Protein AF-A0A367IND6-F1 (afdb_monomer_lite)

Structure (mmCIF, N/CA/C/O backbone):
data_AF-A0A367IND6-F1
#
_entry.id   AF-A0A367IND6-F1
#
loop_
_atom_site.group_PDB
_atom_site.id
_atom_site.type_symbol
_atom_site.label_atom_id
_atom_site.label_alt_id
_atom_site.label_comp_id
_atom_site.label_asym_id
_atom_site.label_entity_id
_atom_site.label_seq_id
_atom_site.pdbx_PDB_ins_code
_atom_site.Cartn_x
_atom_site.Cartn_y
_atom_site.Cartn_z
_atom_site.occupancy
_atom_site.B_iso_or_equiv
_atom_site.auth_seq_id
_atom_site.auth_comp_id
_atom_site.auth_asym_id
_atom_site.auth_atom_id
_atom_site.pdbx_PDB_model_num
ATOM 1 N N . CYS A 1 1 ? 11.972 52.640 -14.722 1.00 30.73 1 CYS A N 1
ATOM 2 C CA . CYS A 1 1 ? 12.465 53.781 -15.525 1.00 30.73 1 CYS A CA 1
ATOM 3 C C . CYS A 1 1 ? 12.046 53.625 -16.986 1.00 30.73 1 CYS A C 1
ATOM 5 O O . CYS A 1 1 ? 12.342 52.582 -17.545 1.00 30.73 1 CYS A O 1
ATOM 7 N N . LYS A 1 2 ? 11.412 54.676 -17.548 1.00 30.45 2 LYS A N 1
ATOM 8 C CA . LYS A 1 2 ? 10.923 54.890 -18.940 1.00 30.45 2 LYS A CA 1
ATOM 9 C C . LYS A 1 2 ? 9.820 53.920 -19.424 1.00 30.45 2 LYS A C 1
ATOM 11 O O . LYS A 1 2 ? 10.110 52.753 -19.606 1.00 30.45 2 LYS A O 1
ATOM 16 N N . ALA A 1 3 ? 8.525 54.246 -19.552 1.00 28.23 3 ALA A N 1
ATOM 17 C CA . ALA A 1 3 ? 7.728 55.413 -20.002 1.00 28.23 3 ALA A CA 1
ATOM 18 C C . ALA A 1 3 ? 7.236 55.313 -21.464 1.00 28.23 3 ALA A C 1
ATOM 20 O O . ALA A 1 3 ? 8.058 55.207 -22.372 1.00 28.23 3 ALA A O 1
ATOM 21 N N . ARG A 1 4 ? 5.899 55.441 -21.618 1.00 31.92 4 ARG A N 1
ATOM 22 C CA . ARG A 1 4 ? 5.028 55.847 -22.761 1.00 31.92 4 ARG A CA 1
ATOM 23 C C . ARG A 1 4 ? 3.816 54.895 -22.821 1.00 31.92 4 ARG A C 1
ATOM 25 O O . ARG A 1 4 ? 4.017 53.710 -23.018 1.00 31.92 4 ARG A O 1
ATOM 32 N N . GLY A 1 5 ? 2.553 55.272 -22.621 1.00 27.28 5 GLY A N 1
ATOM 33 C CA . GLY A 1 5 ? 1.883 56.572 -22.675 1.00 27.28 5 GLY A CA 1
ATOM 34 C C . GLY A 1 5 ? 0.978 56.635 -23.909 1.00 27.28 5 GLY A C 1
ATOM 35 O O . GLY A 1 5 ? 1.483 56.933 -24.986 1.00 27.28 5 GLY A O 1
ATOM 36 N N . ARG A 1 6 ? -0.327 56.366 -23.745 1.00 30.80 6 ARG A N 1
ATOM 37 C CA . ARG A 1 6 ? -1.427 56.949 -24.538 1.00 30.80 6 ARG A CA 1
ATOM 38 C C . ARG A 1 6 ? -2.675 57.076 -23.658 1.00 30.80 6 ARG A C 1
ATOM 40 O O . ARG A 1 6 ? -3.059 56.129 -22.981 1.00 30.80 6 ARG A O 1
ATOM 47 N N . THR A 1 7 ? -3.226 58.279 -23.678 1.00 27.31 7 THR A N 1
ATOM 48 C CA . THR A 1 7 ? -4.402 58.821 -22.986 1.00 27.31 7 THR A CA 1
ATOM 49 C C . THR A 1 7 ? -5.539 59.058 -23.985 1.00 27.31 7 THR A C 1
ATOM 51 O O . THR A 1 7 ? -5.246 59.243 -25.165 1.00 27.31 7 THR A O 1
ATOM 54 N N . CYS A 1 8 ? -6.785 59.063 -23.491 1.00 26.14 8 CYS A N 1
ATOM 55 C CA . CYS A 1 8 ? -7.909 59.999 -23.757 1.00 26.14 8 CYS A CA 1
ATOM 56 C C . CYS A 1 8 ? -9.201 59.349 -23.196 1.00 26.14 8 CYS A C 1
ATOM 58 O O . CYS A 1 8 ? -9.503 58.217 -23.560 1.00 26.14 8 CYS A O 1
ATOM 60 N N . GLU A 1 9 ? -9.762 59.848 -22.080 1.00 25.56 9 GLU A N 1
ATOM 61 C CA . GLU A 1 9 ? -10.826 60.893 -21.960 1.00 25.56 9 GLU A CA 1
ATOM 62 C C . GLU A 1 9 ? -12.223 60.333 -22.323 1.00 25.56 9 GLU A C 1
ATOM 64 O O . GLU A 1 9 ? -12.423 59.913 -23.453 1.00 25.56 9 GLU A O 1
ATOM 69 N N . SER A 1 10 ? -13.168 60.047 -21.409 1.00 26.47 10 SER A N 1
ATOM 70 C CA . SER A 1 10 ? -13.934 60.834 -20.406 1.00 26.47 10 SER A CA 1
ATOM 71 C C . SER A 1 10 ? -15.165 61.580 -20.954 1.00 26.47 10 SER A C 1
ATOM 73 O O . SER A 1 10 ? -15.019 62.540 -21.703 1.00 26.47 10 SER A O 1
ATOM 75 N N . SER A 1 11 ? -16.367 61.180 -20.511 1.00 26.31 11 SER A N 1
ATOM 76 C CA . SER A 1 11 ? -17.570 62.010 -20.224 1.00 26.31 11 SER A CA 1
ATOM 77 C C . SER A 1 11 ? -18.719 61.065 -19.806 1.00 26.31 11 SER A C 1
ATOM 79 O O . SER A 1 11 ? -19.063 60.155 -20.549 1.00 26.31 11 SER A O 1
ATOM 81 N N . ASN A 1 12 ? -19.086 61.002 -18.520 1.00 24.50 12 ASN A N 1
ATOM 82 C CA . ASN A 1 12 ? -20.097 61.806 -17.804 1.00 24.50 12 ASN A CA 1
ATOM 83 C C . ASN A 1 12 ? -21.521 61.692 -18.374 1.00 24.50 12 ASN A C 1
ATOM 85 O O . ASN A 1 12 ? -21.744 62.119 -19.499 1.00 24.50 12 ASN A O 1
ATOM 89 N N . ILE A 1 13 ? -22.465 61.209 -17.552 1.00 27.67 13 ILE A N 1
ATOM 90 C CA . ILE A 1 13 ? -23.690 61.917 -17.118 1.00 27.67 13 ILE A CA 1
ATOM 91 C C . ILE A 1 13 ? -24.301 61.158 -15.919 1.00 27.67 13 ILE A C 1
ATOM 93 O O . ILE A 1 13 ? -24.394 59.931 -15.916 1.00 27.67 13 ILE A O 1
ATOM 97 N N . GLU A 1 14 ? -24.640 61.932 -14.890 1.00 23.98 14 GLU A N 1
ATOM 98 C CA . GLU A 1 14 ? -25.260 61.576 -13.611 1.00 23.98 14 GLU A CA 1
ATOM 99 C C . GLU A 1 14 ? -26.799 61.506 -13.685 1.00 23.98 14 GLU A C 1
ATOM 101 O O . GLU A 1 14 ? -27.395 62.043 -14.617 1.00 23.98 14 GLU A O 1
ATOM 106 N N . ALA A 1 15 ? -27.385 60.989 -12.588 1.00 25.80 15 ALA A N 1
ATOM 107 C CA . ALA A 1 15 ? -28.711 61.311 -12.027 1.00 25.80 15 ALA A CA 1
ATOM 108 C C . ALA A 1 15 ? -29.950 60.713 -12.752 1.00 25.80 15 ALA A C 1
ATOM 110 O O . ALA A 1 15 ? -29.974 60.598 -13.966 1.00 25.80 15 ALA A O 1
ATOM 111 N N . GLN A 1 16 ? -31.045 60.303 -12.102 1.00 25.55 16 GLN A N 1
ATOM 112 C CA . GLN A 1 16 ? -31.519 60.508 -10.731 1.00 25.55 16 GLN A CA 1
ATOM 113 C C . GLN A 1 16 ? -32.674 59.533 -10.411 1.00 25.55 16 GLN A C 1
ATOM 115 O O . GLN A 1 16 ? -33.239 58.901 -11.301 1.00 25.55 16 GLN A O 1
ATOM 120 N N . GLU A 1 17 ? -32.979 59.454 -9.118 1.00 25.58 17 GLU A N 1
ATOM 121 C CA . GLU A 1 17 ? -34.030 58.711 -8.410 1.00 25.58 17 GLU A CA 1
ATOM 122 C C . GLU A 1 17 ? -35.459 58.854 -8.971 1.00 25.58 17 GLU A C 1
ATOM 124 O O . GLU A 1 17 ? -35.800 59.880 -9.555 1.00 25.58 17 GLU A O 1
ATOM 129 N N . ASN A 1 18 ? -36.320 57.863 -8.687 1.00 25.08 18 ASN A N 1
ATOM 130 C CA . ASN A 1 18 ? -37.590 58.095 -7.980 1.00 25.08 18 ASN A CA 1
ATOM 131 C C . ASN A 1 18 ? -38.253 56.780 -7.520 1.00 25.08 18 ASN A C 1
ATOM 133 O O . ASN A 1 18 ? -38.464 55.856 -8.305 1.00 25.08 18 ASN A O 1
ATOM 137 N N . ASN A 1 19 ? -38.583 56.751 -6.226 1.00 24.23 19 ASN A N 1
ATOM 138 C CA . ASN A 1 19 ? -39.524 55.845 -5.564 1.00 24.23 19 ASN A CA 1
ATOM 139 C C . ASN A 1 19 ? -40.970 56.191 -5.968 1.00 24.23 19 ASN A C 1
ATOM 141 O O . ASN A 1 19 ? -41.265 57.368 -6.150 1.00 24.23 19 ASN A O 1
ATOM 145 N N . GLU A 1 20 ? -41.870 55.203 -6.021 1.00 26.77 20 GLU A N 1
ATOM 146 C CA . GLU A 1 20 ? -43.003 55.067 -5.078 1.00 26.77 20 GLU A CA 1
ATOM 147 C C . GLU A 1 20 ? -43.935 53.886 -5.427 1.00 26.77 20 GLU A C 1
ATOM 149 O O . GLU A 1 20 ? -44.060 53.457 -6.574 1.00 26.77 20 GLU A O 1
ATOM 154 N N . ASP A 1 21 ? -44.539 53.355 -4.364 1.00 24.80 21 ASP A N 1
ATOM 155 C CA . ASP A 1 21 ? -45.334 52.134 -4.219 1.00 24.80 21 ASP A CA 1
ATOM 156 C C . ASP A 1 21 ? -46.758 52.182 -4.819 1.00 24.80 21 ASP A C 1
ATOM 158 O O . ASP A 1 21 ? -47.420 53.214 -4.778 1.00 24.80 21 ASP A O 1
ATOM 162 N N . HIS A 1 22 ? -47.287 51.024 -5.261 1.00 27.11 22 HIS A N 1
ATOM 163 C CA . HIS A 1 22 ? -48.389 50.300 -4.579 1.00 27.11 22 HIS A CA 1
ATOM 164 C C . HIS A 1 22 ? -48.968 49.092 -5.373 1.00 27.11 22 HIS A C 1
ATOM 166 O O . HIS A 1 22 ? -49.413 49.235 -6.505 1.00 27.11 22 HIS A O 1
ATOM 172 N N . LEU A 1 23 ? -49.016 47.930 -4.686 1.00 24.02 23 LEU A N 1
ATOM 173 C CA . LEU A 1 23 ? -50.053 46.860 -4.617 1.00 24.02 23 LEU A CA 1
ATOM 174 C C . LEU A 1 23 ? -50.732 46.370 -5.930 1.00 24.02 23 LEU A C 1
ATOM 176 O O . LEU A 1 23 ? -51.444 47.117 -6.588 1.00 24.02 23 LEU A O 1
ATOM 180 N N . SER A 1 24 ? -50.733 45.078 -6.310 1.00 22.91 24 SER A N 1
ATOM 181 C CA . SER A 1 24 ? -51.465 43.973 -5.643 1.00 22.91 24 SER A CA 1
ATOM 182 C C . SER A 1 24 ? -51.185 42.586 -6.286 1.00 22.91 24 SER A C 1
ATOM 184 O O . SER A 1 24 ? -51.212 42.463 -7.504 1.00 22.91 24 SER A O 1
ATOM 186 N N . THR A 1 25 ? -51.015 41.553 -5.441 1.00 22.56 25 THR A N 1
ATOM 187 C CA . THR A 1 25 ? -51.400 40.114 -5.577 1.00 22.56 25 THR A CA 1
ATOM 188 C C . THR A 1 25 ? -51.220 39.340 -6.895 1.00 22.56 25 THR A C 1
ATOM 190 O O . THR A 1 25 ? -52.015 39.512 -7.812 1.00 22.56 25 THR A O 1
ATOM 193 N N . THR A 1 26 ? -50.395 38.278 -6.882 1.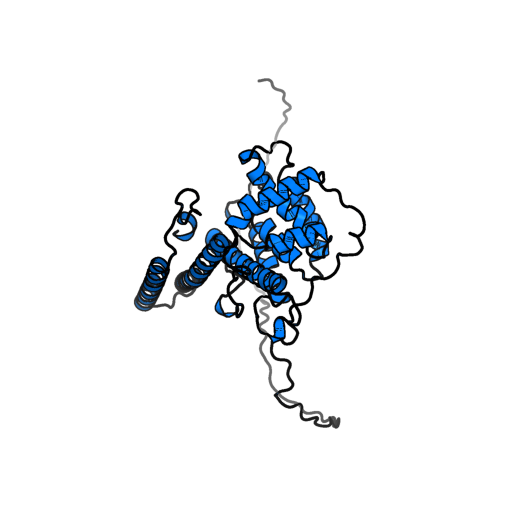00 25.53 26 THR A N 1
ATOM 194 C CA . THR A 1 26 ? -50.852 36.868 -7.036 1.00 25.53 26 THR A CA 1
ATOM 195 C C . THR A 1 26 ? -49.773 35.868 -6.579 1.00 25.53 26 THR A C 1
ATOM 197 O O . THR A 1 26 ? -48.581 36.103 -6.737 1.00 25.53 26 THR A O 1
ATOM 200 N N . THR A 1 27 ? -50.229 34.791 -5.942 1.00 24.27 27 THR A N 1
ATOM 201 C CA . THR A 1 27 ? -49.519 33.674 -5.290 1.00 24.27 27 THR A CA 1
ATOM 202 C C . THR A 1 27 ? -49.093 32.553 -6.255 1.00 24.27 27 THR A C 1
ATOM 204 O O . THR A 1 27 ? -49.498 32.583 -7.413 1.00 24.27 27 THR A O 1
ATOM 207 N N . VAL A 1 28 ? -48.417 31.528 -5.691 1.00 28.77 28 VAL A N 1
ATOM 208 C CA . VAL A 1 28 ? -48.110 30.153 -6.185 1.00 28.77 28 VAL A CA 1
ATOM 209 C C . VAL A 1 28 ? -46.641 30.001 -6.614 1.00 28.77 28 VAL A C 1
ATOM 211 O O . VAL A 1 28 ? -46.175 30.769 -7.443 1.00 28.77 28 VAL A O 1
ATOM 214 N N . GLU A 1 29 ? -45.829 29.035 -6.179 1.00 27.38 29 GLU A N 1
ATOM 215 C CA . GLU A 1 29 ? -45.739 28.092 -5.045 1.00 27.38 29 GLU A CA 1
ATOM 216 C C . GLU A 1 29 ? -44.385 27.374 -5.240 1.00 27.38 29 GLU A C 1
ATOM 218 O O . GLU A 1 29 ? -43.846 27.321 -6.345 1.00 27.38 29 GLU A O 1
ATOM 223 N N . SER A 1 30 ? -43.809 26.880 -4.150 1.00 28.62 30 SER A N 1
ATOM 224 C CA . SER A 1 30 ? -42.496 26.240 -4.058 1.00 28.62 30 SER A CA 1
ATOM 225 C C . SER A 1 30 ? -42.587 24.717 -4.212 1.00 28.62 30 SER A C 1
ATOM 227 O O . SER A 1 30 ? -43.262 24.083 -3.401 1.00 28.62 30 SER A O 1
ATOM 229 N N . ASP A 1 31 ? -41.844 24.127 -5.153 1.00 28.53 31 ASP A N 1
ATOM 230 C CA . ASP A 1 31 ? -41.715 22.669 -5.276 1.00 28.53 31 ASP A CA 1
ATOM 231 C C . ASP A 1 31 ? -40.763 22.100 -4.214 1.00 28.53 31 ASP A C 1
ATOM 233 O O . ASP A 1 31 ? -39.573 22.422 -4.158 1.00 28.53 31 ASP A O 1
ATOM 237 N N . ASN A 1 32 ? -41.325 21.239 -3.367 1.00 30.67 32 ASN A N 1
ATOM 238 C CA . ASN A 1 32 ? -40.666 20.491 -2.306 1.00 30.67 32 ASN A CA 1
ATOM 239 C C . ASN A 1 32 ? -41.018 19.007 -2.526 1.00 30.67 32 ASN A C 1
ATOM 241 O O . ASN A 1 32 ? -42.036 18.531 -2.025 1.00 30.67 32 ASN A O 1
ATOM 245 N N . ASP A 1 33 ? -40.207 18.274 -3.293 1.00 30.55 33 ASP A N 1
ATOM 246 C CA . ASP A 1 33 ? -40.432 16.843 -3.545 1.00 30.55 33 ASP A CA 1
ATOM 247 C C . ASP A 1 33 ? -39.909 15.993 -2.379 1.00 30.55 33 ASP A C 1
ATOM 249 O O . ASP A 1 33 ? -38.759 15.545 -2.332 1.00 30.55 33 ASP A O 1
ATOM 253 N N . SER A 1 34 ? -40.793 15.765 -1.410 1.00 32.09 34 SER A N 1
ATOM 254 C CA . SER A 1 34 ? -40.661 14.733 -0.391 1.00 32.09 34 SER A CA 1
ATOM 255 C C . SER A 1 34 ? -41.174 13.395 -0.935 1.00 32.09 34 SER A C 1
ATOM 257 O O . SER A 1 34 ? -42.363 13.184 -1.157 1.00 32.09 34 SER A O 1
ATOM 259 N N . ILE A 1 35 ? -40.252 12.450 -1.130 1.00 31.67 35 ILE A N 1
ATOM 260 C CA . ILE A 1 35 ? -40.576 11.044 -1.394 1.00 31.67 35 ILE A CA 1
ATOM 261 C C . ILE A 1 35 ? -41.195 10.464 -0.120 1.00 31.67 35 ILE A C 1
ATOM 263 O O . ILE A 1 35 ? -40.493 10.229 0.866 1.00 31.67 35 ILE A O 1
ATOM 267 N N . LEU A 1 36 ? -42.506 10.221 -0.143 1.00 29.69 36 LEU A N 1
ATOM 268 C CA . LEU A 1 36 ? -43.228 9.541 0.927 1.00 29.69 36 LEU A CA 1
ATOM 269 C C . LEU A 1 36 ? -43.983 8.337 0.357 1.00 29.69 36 LEU A C 1
ATOM 271 O O . LEU A 1 36 ? -44.752 8.442 -0.594 1.00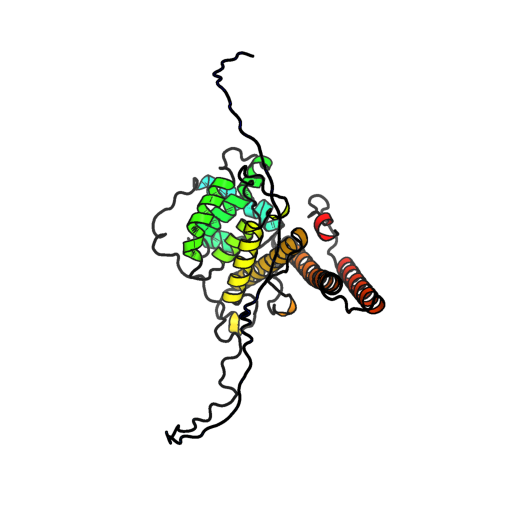 29.69 36 LEU A O 1
ATOM 275 N N . PHE A 1 37 ? -43.694 7.182 0.954 1.00 30.61 37 PHE A N 1
ATOM 276 C CA . PHE A 1 37 ? -44.334 5.891 0.732 1.00 30.61 37 PHE A CA 1
ATOM 277 C C . PHE A 1 37 ? -45.865 6.004 0.742 1.00 30.61 37 PHE A C 1
ATOM 279 O O . PHE A 1 37 ? -46.439 6.460 1.729 1.00 30.61 37 PHE A O 1
ATOM 286 N N . SER A 1 38 ? -46.525 5.485 -0.296 1.00 29.09 38 SER A N 1
ATOM 287 C CA . SER A 1 38 ? -47.951 5.161 -0.262 1.00 29.09 38 SER A CA 1
ATOM 288 C C . SER A 1 38 ? -48.154 3.647 -0.369 1.00 29.09 38 SER A C 1
ATOM 290 O O . SER A 1 38 ? -47.942 3.009 -1.396 1.00 29.09 38 SER A O 1
ATOM 292 N N . THR A 1 39 ? -48.564 3.059 0.749 1.00 30.14 39 THR A N 1
ATOM 293 C CA . THR A 1 39 ? -49.278 1.783 0.822 1.00 30.14 39 THR A CA 1
ATOM 294 C C . THR A 1 39 ? -50.758 2.027 0.541 1.00 30.14 39 THR A C 1
ATOM 296 O O . THR A 1 39 ? -51.373 2.798 1.277 1.00 30.14 39 THR A O 1
ATOM 299 N N . SER A 1 40 ? -51.336 1.374 -0.471 1.00 30.69 40 SER A N 1
ATOM 300 C CA . SER A 1 40 ? -52.626 0.650 -0.390 1.00 30.69 40 SER A CA 1
ATOM 301 C C . SER A 1 40 ? -53.077 0.128 -1.763 1.00 30.69 40 SER A C 1
ATOM 303 O O . SER A 1 40 ? -53.357 0.883 -2.687 1.00 30.69 40 SER A O 1
ATOM 305 N N . ASP A 1 41 ? -53.089 -1.201 -1.856 1.00 30.27 41 ASP A N 1
ATOM 306 C CA . ASP A 1 41 ? -54.129 -2.082 -2.394 1.00 30.27 41 ASP A CA 1
ATOM 307 C C . ASP A 1 41 ? -54.972 -1.640 -3.602 1.00 30.27 41 ASP A C 1
ATOM 309 O O . ASP A 1 41 ? -55.878 -0.818 -3.500 1.00 30.27 41 ASP A O 1
ATOM 313 N N . ASN A 1 42 ? -54.805 -2.375 -4.707 1.00 33.44 42 ASN A N 1
ATOM 314 C CA . ASN A 1 42 ? -55.943 -3.024 -5.361 1.00 33.44 42 ASN A CA 1
ATOM 315 C C . ASN A 1 42 ? -55.501 -4.268 -6.146 1.00 33.44 42 ASN A C 1
ATOM 317 O O . ASN A 1 42 ? -54.657 -4.212 -7.039 1.00 33.44 42 ASN A O 1
ATOM 321 N N . MET A 1 43 ? -56.100 -5.402 -5.774 1.00 32.09 43 MET A N 1
ATOM 322 C CA . MET A 1 43 ? -55.956 -6.716 -6.395 1.00 32.09 43 MET A CA 1
ATOM 323 C C . MET A 1 43 ? -56.439 -6.710 -7.850 1.00 32.09 43 MET A C 1
ATOM 325 O O . MET A 1 43 ? -57.592 -6.384 -8.124 1.00 32.09 43 MET A O 1
ATOM 329 N N . ALA A 1 44 ? -55.604 -7.217 -8.756 1.00 30.33 44 ALA A N 1
ATOM 330 C CA . ALA A 1 44 ? -56.055 -7.870 -9.978 1.00 30.33 44 ALA A CA 1
ATOM 331 C C . ALA A 1 44 ? -55.244 -9.158 -10.166 1.00 30.33 44 ALA A C 1
ATOM 333 O O . ALA A 1 44 ? -54.034 -9.159 -10.382 1.00 30.33 44 ALA A O 1
ATOM 334 N N . THR A 1 45 ? -55.949 -10.265 -9.979 1.00 33.06 45 THR A N 1
ATOM 335 C CA . THR A 1 45 ? -55.487 -11.646 -9.968 1.00 33.06 45 THR A CA 1
ATOM 336 C C . THR A 1 45 ? -54.955 -12.051 -11.342 1.00 33.06 45 THR A C 1
ATOM 338 O O . THR A 1 45 ? -55.724 -12.148 -12.294 1.00 33.06 45 THR A O 1
ATOM 341 N N . THR A 1 46 ? -53.665 -12.374 -11.431 1.00 31.20 46 THR A N 1
ATOM 342 C CA . THR A 1 46 ? -53.134 -13.194 -12.530 1.00 31.20 46 THR A CA 1
ATOM 343 C C . THR A 1 46 ? -52.362 -14.340 -11.891 1.00 31.20 46 THR A C 1
ATOM 345 O O . THR A 1 46 ? -51.296 -14.143 -11.314 1.00 31.20 46 THR A O 1
ATOM 348 N N . GLN A 1 47 ? -52.970 -15.527 -11.887 1.00 34.97 47 GLN A N 1
ATOM 349 C CA . GLN A 1 47 ? -52.335 -16.760 -11.435 1.00 34.97 47 GLN A CA 1
ATOM 350 C C . GLN A 1 47 ? -51.288 -17.175 -12.472 1.00 34.97 47 GLN A C 1
ATOM 352 O O . GLN A 1 47 ? -51.603 -17.873 -13.430 1.00 34.97 47 GLN A O 1
ATOM 357 N N . GLU A 1 48 ? -50.040 -16.764 -12.267 1.00 31.06 48 GLU A N 1
ATOM 358 C CA . GLU A 1 48 ? -48.893 -17.509 -12.778 1.00 31.06 48 GLU A CA 1
ATOM 359 C C . GLU A 1 48 ? -48.412 -18.437 -11.665 1.00 31.06 48 GLU A C 1
ATOM 361 O O . GLU A 1 48 ? -47.995 -18.012 -10.587 1.00 31.06 48 GLU A O 1
ATOM 366 N N . THR A 1 49 ? -48.530 -19.737 -11.911 1.00 30.55 49 THR A N 1
ATOM 367 C CA . THR A 1 49 ? -47.994 -20.793 -11.057 1.00 30.55 49 THR A CA 1
ATOM 368 C C . THR A 1 49 ? -46.468 -20.721 -11.060 1.00 30.55 49 THR A C 1
ATOM 370 O O . THR A 1 49 ? -45.809 -21.389 -11.855 1.00 30.55 49 THR A O 1
ATOM 373 N N . CYS A 1 50 ? -45.899 -19.910 -10.169 1.00 27.70 50 CYS A N 1
ATOM 374 C CA . CYS A 1 50 ? -44.501 -20.024 -9.783 1.00 27.70 50 CYS A CA 1
ATOM 375 C C . CYS A 1 50 ? -44.368 -21.274 -8.915 1.00 27.70 50 CYS A C 1
ATOM 377 O O . CYS A 1 50 ? -44.841 -21.316 -7.781 1.00 27.70 50 CYS A O 1
ATOM 379 N N . SER A 1 51 ? -43.751 -22.316 -9.465 1.00 34.72 51 SER A N 1
ATOM 380 C CA . SER A 1 51 ? -43.275 -23.449 -8.683 1.00 34.72 51 SER A CA 1
ATOM 381 C C . SER A 1 51 ? -42.377 -22.925 -7.563 1.00 34.72 51 SER A C 1
ATOM 383 O O . SER A 1 51 ? -41.305 -22.388 -7.843 1.00 34.72 51 SER A O 1
ATOM 385 N N . GLU A 1 52 ? -42.813 -23.074 -6.312 1.00 37.59 52 GLU A N 1
ATOM 386 C CA . GLU A 1 52 ? -42.004 -22.820 -5.122 1.00 37.59 52 GLU A CA 1
ATOM 387 C C . GLU A 1 52 ? -40.815 -23.790 -5.103 1.00 37.59 52 GLU A C 1
ATOM 389 O O . GLU A 1 52 ? -40.827 -24.844 -4.467 1.00 37.59 52 GLU A O 1
ATOM 394 N N . THR A 1 53 ? -39.739 -23.442 -5.803 1.00 43.69 53 THR A N 1
ATOM 395 C CA . THR A 1 53 ? -38.420 -23.904 -5.396 1.00 43.69 53 THR A CA 1
ATOM 396 C C . THR A 1 53 ? -38.129 -23.216 -4.074 1.00 43.69 53 THR A C 1
ATOM 398 O O . THR A 1 53 ? -37.777 -22.038 -4.056 1.00 43.69 53 THR A O 1
ATOM 401 N N . ASN A 1 54 ? -38.314 -23.951 -2.975 1.00 41.28 54 ASN A N 1
ATOM 402 C CA . ASN A 1 54 ? -37.757 -23.637 -1.663 1.00 41.28 54 ASN A CA 1
ATOM 403 C C . ASN A 1 54 ? -36.248 -23.398 -1.818 1.00 41.28 54 ASN A C 1
ATOM 405 O O . ASN A 1 54 ? -35.441 -24.317 -1.679 1.00 41.28 54 ASN A O 1
ATOM 409 N N . MET A 1 55 ? -35.854 -22.167 -2.140 1.00 39.38 55 MET A N 1
ATOM 410 C CA . MET A 1 55 ? -34.482 -21.731 -1.968 1.00 39.38 55 MET A CA 1
ATOM 411 C C . MET A 1 55 ? -34.246 -21.704 -0.468 1.00 39.38 55 MET A C 1
ATOM 413 O O . MET A 1 55 ? -34.841 -20.905 0.257 1.00 39.38 55 MET A O 1
ATOM 417 N N . SER A 1 56 ? -33.417 -22.630 0.008 1.00 50.59 56 SER A N 1
ATOM 418 C CA . SER A 1 56 ? -33.022 -22.641 1.404 1.00 50.59 56 SER A CA 1
ATOM 419 C C . SER A 1 56 ? -32.437 -21.265 1.742 1.00 50.59 56 SER A C 1
ATOM 421 O O . SER A 1 56 ? -31.643 -20.709 0.982 1.00 50.59 56 SER A O 1
ATOM 423 N N . PHE A 1 57 ? -32.802 -20.702 2.894 1.00 48.50 57 PHE A N 1
ATOM 424 C CA . PHE A 1 57 ? -32.237 -19.442 3.403 1.00 48.50 57 PHE A CA 1
ATOM 425 C C . PHE A 1 57 ? -30.686 -19.457 3.459 1.00 48.50 57 PHE A C 1
ATOM 427 O O . PHE A 1 57 ? -30.045 -18.416 3.585 1.00 48.50 57 PHE A O 1
ATOM 434 N N . PHE A 1 58 ? -30.070 -20.636 3.322 1.00 49.19 58 PHE A N 1
ATOM 435 C CA . PHE A 1 58 ? -28.631 -20.874 3.331 1.00 49.19 58 PHE A CA 1
ATOM 436 C C . PHE A 1 58 ? -27.925 -20.768 1.970 1.00 49.19 58 PHE A C 1
ATOM 438 O O . PHE A 1 58 ? -26.694 -20.766 1.959 1.00 49.19 58 PHE A O 1
ATOM 445 N N . ASP A 1 59 ? -28.647 -20.627 0.857 1.00 51.41 59 ASP A N 1
ATOM 446 C CA . ASP A 1 59 ? -28.039 -20.553 -0.482 1.00 51.41 59 ASP A CA 1
ATOM 447 C C . ASP A 1 59 ? -27.747 -19.120 -0.956 1.00 51.41 59 ASP A C 1
ATOM 449 O O . ASP A 1 59 ? -27.223 -18.912 -2.054 1.00 51.41 59 ASP A O 1
ATOM 453 N N . TYR A 1 60 ? -28.016 -18.107 -0.125 1.00 50.94 60 TYR A N 1
ATOM 454 C CA . TYR A 1 60 ? -27.547 -16.759 -0.424 1.00 50.94 60 TYR A CA 1
ATOM 455 C C . TYR A 1 60 ? -26.018 -16.706 -0.322 1.00 50.94 60 TYR A C 1
ATOM 457 O O . TYR A 1 60 ? -25.450 -17.051 0.724 1.00 50.94 60 TYR A O 1
ATOM 465 N N . PRO A 1 61 ? -25.318 -16.235 -1.372 1.00 58.28 61 PRO A N 1
ATOM 466 C CA . PRO A 1 61 ? -23.887 -16.028 -1.288 1.00 58.28 61 PRO A CA 1
ATOM 467 C C . PRO A 1 61 ? -23.620 -15.077 -0.120 1.00 58.28 61 PRO A C 1
ATOM 469 O O . PRO A 1 61 ? -24.072 -13.932 -0.140 1.00 58.28 61 PRO A O 1
ATOM 472 N N . ARG A 1 62 ? -22.893 -15.533 0.913 1.00 62.72 62 ARG A N 1
ATOM 473 C CA . ARG A 1 62 ? -22.489 -14.648 2.020 1.00 62.72 62 ARG A CA 1
ATOM 474 C C . ARG A 1 62 ? -21.851 -13.389 1.434 1.00 62.72 62 ARG A C 1
ATOM 476 O O . ARG A 1 62 ? -21.138 -13.485 0.432 1.00 62.72 62 ARG A O 1
ATOM 483 N N . PHE A 1 63 ? -22.081 -12.234 2.054 1.00 59.75 63 PHE A N 1
ATOM 484 C CA . PHE A 1 63 ? -21.398 -11.000 1.669 1.00 59.75 63 PHE A CA 1
ATOM 485 C C . PHE A 1 63 ? -19.886 -11.265 1.539 1.00 59.75 63 PHE A C 1
ATOM 487 O O . PHE A 1 63 ? -19.267 -11.802 2.459 1.00 59.75 63 PHE A O 1
ATOM 494 N N . GLY A 1 64 ? -19.316 -10.965 0.369 1.00 61.62 64 GLY A N 1
ATOM 495 C CA . GLY A 1 64 ? -17.919 -11.271 0.050 1.00 61.62 64 GLY A CA 1
ATOM 496 C C . GLY A 1 64 ? -17.638 -12.687 -0.477 1.00 61.62 64 GLY A C 1
ATOM 497 O O . GLY A 1 64 ? -16.486 -13.087 -0.577 1.00 61.62 64 GLY A O 1
ATOM 498 N N . SER A 1 65 ? -18.650 -13.470 -0.845 1.00 64.75 65 SER A N 1
ATOM 499 C CA . SER A 1 65 ? -18.485 -14.802 -1.459 1.00 64.75 65 SER A CA 1
ATOM 500 C C . SER A 1 65 ? -17.745 -14.784 -2.806 1.00 64.75 65 SER A C 1
ATOM 502 O O . SER A 1 65 ? -17.075 -15.759 -3.143 1.00 64.75 65 SER A O 1
ATOM 504 N N . SER A 1 66 ? -17.832 -13.675 -3.545 1.00 64.62 66 SER A N 1
ATOM 505 C CA . SER A 1 66 ? -17.099 -13.396 -4.788 1.00 64.62 66 SER A CA 1
ATOM 506 C C . SER A 1 66 ? -15.657 -12.927 -4.556 1.00 64.62 66 SER A C 1
ATOM 508 O O . SER A 1 66 ? -14.869 -12.842 -5.502 1.00 64.62 66 SER A O 1
ATOM 510 N N . ILE A 1 67 ? -15.303 -12.639 -3.302 1.00 69.19 67 ILE A N 1
ATOM 511 C CA . ILE A 1 67 ? -14.011 -12.100 -2.914 1.00 69.19 67 ILE A CA 1
ATOM 512 C C . ILE A 1 67 ? -13.038 -13.263 -2.693 1.00 69.19 67 ILE A C 1
ATOM 514 O O . ILE A 1 67 ? -13.053 -13.940 -1.666 1.00 69.19 67 ILE A O 1
ATOM 518 N N . GLN A 1 68 ? -12.177 -13.497 -3.678 1.00 79.31 68 GLN A N 1
ATOM 519 C CA . GLN A 1 68 ? -11.065 -14.443 -3.601 1.00 79.31 68 GLN A CA 1
ATOM 520 C C . GLN A 1 68 ? -9.785 -13.731 -4.014 1.00 79.31 68 GLN A C 1
ATOM 522 O O . GLN A 1 68 ? -9.800 -12.941 -4.962 1.00 79.31 68 GLN A O 1
ATOM 527 N N . TRP A 1 69 ? -8.672 -14.026 -3.340 1.00 89.12 69 TRP A N 1
ATOM 528 C CA . TRP A 1 69 ? -7.387 -13.495 -3.765 1.00 89.12 69 TRP A CA 1
ATOM 529 C C . TRP A 1 69 ? -6.962 -14.201 -5.048 1.00 89.12 69 TRP A C 1
ATOM 531 O O . TRP A 1 69 ? -6.642 -15.386 -5.066 1.00 89.12 69 TRP A O 1
ATOM 541 N N . LYS A 1 70 ? -6.992 -13.453 -6.147 1.00 86.56 70 LYS A N 1
ATOM 542 C CA . LYS A 1 70 ? -6.602 -13.934 -7.473 1.00 86.56 70 LYS A CA 1
ATOM 543 C C . LYS A 1 70 ? -5.159 -13.549 -7.763 1.00 86.56 70 LYS A C 1
ATOM 545 O O . LYS A 1 70 ? -4.664 -12.557 -7.222 1.00 86.56 70 LYS A O 1
ATOM 550 N N . GLN A 1 71 ? -4.502 -14.316 -8.631 1.00 87.94 71 GLN A N 1
ATOM 551 C CA . GLN A 1 71 ? -3.215 -13.922 -9.202 1.00 87.94 71 GLN A CA 1
ATOM 552 C C . GLN A 1 71 ? -3.334 -12.588 -9.942 1.00 87.94 71 GLN A C 1
ATOM 554 O O . GLN A 1 71 ? -4.409 -12.210 -10.423 1.00 87.94 71 GLN A O 1
ATOM 559 N N . GLU A 1 72 ? -2.219 -11.867 -10.013 1.00 88.62 72 GLU A N 1
ATOM 560 C CA . GLU A 1 72 ? -2.186 -10.574 -10.679 1.00 88.62 72 GLU A CA 1
ATOM 561 C C . GLU A 1 72 ? -2.461 -10.745 -12.182 1.00 88.62 72 GLU A C 1
ATOM 563 O O . GLU A 1 72 ? -1.810 -11.554 -12.847 1.00 88.62 72 GLU A O 1
ATOM 568 N N . PRO A 1 73 ? -3.455 -10.035 -12.740 1.00 90.69 73 PRO A N 1
ATOM 569 C CA . PRO A 1 73 ? -3.812 -10.204 -14.136 1.00 90.69 73 PRO A CA 1
ATOM 570 C C . PRO A 1 73 ? -2.750 -9.653 -15.090 1.00 90.69 73 PRO A C 1
ATOM 572 O O . PRO A 1 73 ? -2.024 -8.724 -14.727 1.00 90.69 73 PRO A O 1
ATOM 575 N N . PRO A 1 74 ? -2.727 -10.133 -16.348 1.00 87.88 74 PRO A N 1
ATOM 576 C CA . PRO A 1 74 ? -1.796 -9.629 -17.344 1.00 87.88 74 PRO A CA 1
ATOM 577 C C . PRO A 1 74 ? -1.987 -8.126 -17.603 1.00 87.88 74 PRO A C 1
ATOM 579 O O . PRO A 1 74 ? -3.044 -7.526 -17.340 1.00 87.88 74 PRO A O 1
ATOM 582 N N . LEU A 1 75 ? -0.929 -7.515 -18.135 1.00 88.50 75 LEU A N 1
ATOM 583 C CA . LEU A 1 75 ? -0.947 -6.123 -18.565 1.00 88.50 75 LEU A CA 1
ATOM 584 C C . LEU A 1 75 ? -1.966 -5.910 -19.699 1.00 88.50 75 LEU A C 1
ATOM 586 O O . LEU A 1 75 ? -2.173 -6.811 -20.515 1.00 88.50 75 LEU A O 1
ATOM 590 N N . PRO A 1 76 ? -2.586 -4.718 -19.786 1.00 85.44 76 PRO A N 1
ATOM 591 C CA . PRO A 1 76 ? -3.350 -4.329 -20.968 1.00 85.44 76 PRO A CA 1
ATOM 592 C C . PRO A 1 76 ? -2.513 -4.484 -22.248 1.00 85.44 76 PRO A C 1
ATOM 594 O O . PRO A 1 76 ? -1.342 -4.106 -22.268 1.00 85.44 76 PRO A O 1
ATOM 597 N N . SER A 1 77 ? -3.115 -4.991 -23.327 1.00 82.62 77 SER A N 1
ATOM 598 C CA . SER A 1 77 ? -2.425 -5.321 -24.590 1.00 82.62 77 SER A CA 1
ATOM 599 C C . SER A 1 77 ? -1.658 -4.148 -25.212 1.00 82.62 77 SER A C 1
ATOM 601 O O . SER A 1 77 ? -0.611 -4.337 -25.822 1.00 82.62 77 SER A O 1
ATOM 603 N N . LYS A 1 78 ? -2.116 -2.910 -25.004 1.00 82.94 78 LYS A N 1
ATOM 604 C CA . LYS A 1 78 ? -1.408 -1.696 -25.449 1.00 82.94 78 LYS A CA 1
ATOM 605 C C . LYS A 1 78 ? -0.016 -1.504 -24.838 1.00 82.94 78 LYS A C 1
ATOM 607 O O . LYS A 1 78 ? 0.775 -0.731 -25.367 1.00 82.94 78 LYS A O 1
ATOM 612 N N . TYR A 1 79 ? 0.290 -2.205 -23.750 1.00 83.56 79 TYR A N 1
ATOM 613 C CA . TYR A 1 79 ? 1.587 -2.167 -23.077 1.00 83.56 79 TYR A CA 1
ATOM 614 C C . TYR A 1 79 ? 2.488 -3.351 -23.434 1.00 83.56 79 TYR A C 1
ATOM 616 O O . TYR A 1 79 ? 3.509 -3.568 -22.786 1.00 83.56 79 TYR A O 1
ATOM 624 N N . SER A 1 80 ? 2.144 -4.103 -24.483 1.00 74.81 80 SER A N 1
ATOM 625 C CA . SER A 1 80 ? 3.052 -5.082 -25.088 1.00 74.81 80 SER A CA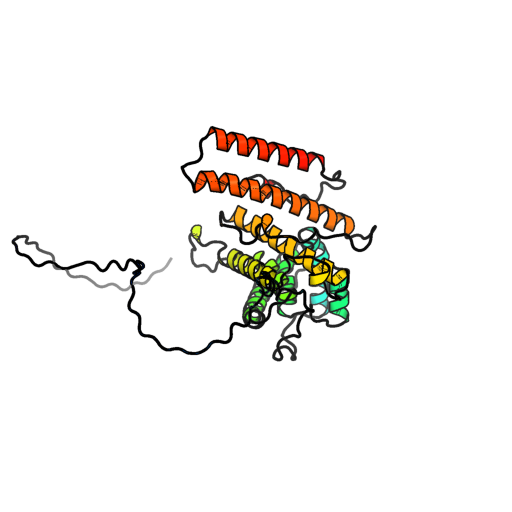 1
ATOM 626 C C . SER A 1 80 ? 4.238 -4.419 -25.807 1.00 74.81 80 SER A C 1
ATOM 628 O O . SER A 1 80 ? 5.257 -5.071 -26.021 1.00 74.81 80 SER A O 1
ATOM 630 N N . CYS A 1 81 ? 4.134 -3.129 -26.149 1.00 73.62 81 CYS A N 1
ATOM 631 C CA . CYS A 1 81 ? 5.217 -2.341 -26.737 1.00 73.62 81 CYS A CA 1
ATOM 632 C C . CYS A 1 81 ? 6.034 -1.600 -25.659 1.00 73.62 81 CYS A C 1
ATOM 634 O O . CYS A 1 81 ? 5.465 -1.179 -24.647 1.00 73.62 81 CYS A O 1
ATOM 636 N N . PRO A 1 82 ? 7.346 -1.373 -25.876 1.00 75.25 82 PRO A N 1
ATOM 637 C CA . PRO A 1 82 ? 8.168 -0.593 -24.956 1.00 75.25 82 PRO A CA 1
ATOM 638 C C . PRO A 1 82 ? 7.628 0.831 -24.778 1.00 75.25 82 PRO A C 1
ATOM 640 O O . PRO A 1 82 ? 7.412 1.555 -25.748 1.00 75.25 82 PRO A O 1
ATOM 643 N N . ILE A 1 83 ? 7.442 1.235 -23.524 1.00 84.56 83 ILE A N 1
ATOM 644 C CA . ILE A 1 83 ? 7.138 2.618 -23.146 1.00 84.56 83 ILE A CA 1
ATOM 645 C C . ILE A 1 83 ? 8.460 3.332 -22.864 1.00 84.56 83 ILE A C 1
ATOM 647 O O . ILE A 1 83 ? 9.435 2.705 -22.448 1.00 84.56 83 ILE A O 1
ATOM 651 N N . GLU A 1 84 ? 8.495 4.648 -23.059 1.00 85.56 84 GLU A N 1
ATOM 652 C CA . GLU A 1 84 ? 9.639 5.470 -22.675 1.00 85.56 84 GLU A CA 1
ATOM 653 C C . GLU A 1 84 ? 9.940 5.330 -21.169 1.00 85.56 84 GLU A C 1
ATOM 655 O O . GLU A 1 84 ? 9.164 5.760 -20.309 1.00 85.56 84 GLU A O 1
ATOM 660 N N . MET A 1 85 ? 11.095 4.746 -20.856 1.00 89.06 85 MET A N 1
ATOM 661 C CA . MET A 1 85 ? 11.597 4.520 -19.502 1.00 89.06 85 MET A CA 1
ATOM 662 C C . MET A 1 85 ? 13.053 5.001 -19.408 1.00 89.06 85 MET A C 1
ATOM 664 O O . MET A 1 85 ? 13.726 5.092 -20.437 1.00 89.06 85 MET A O 1
ATOM 668 N N . PRO A 1 86 ? 13.560 5.326 -18.204 1.00 90.69 86 PRO A N 1
ATOM 669 C CA . PRO A 1 86 ? 14.977 5.637 -18.011 1.00 90.69 86 PRO A CA 1
ATOM 670 C C . PRO A 1 86 ? 15.899 4.492 -18.459 1.00 90.69 86 PRO A C 1
ATOM 672 O O . PRO A 1 86 ? 15.442 3.366 -18.667 1.00 90.69 86 PRO A O 1
ATOM 675 N N . SER A 1 87 ? 17.208 4.748 -18.557 1.00 92.81 87 SER A N 1
ATOM 676 C CA . SER A 1 87 ? 18.188 3.684 -18.822 1.00 92.81 87 SER A CA 1
ATOM 677 C C . SER A 1 87 ? 18.069 2.557 -17.788 1.00 92.81 87 SER A C 1
ATOM 679 O O . SER A 1 87 ? 17.700 2.800 -16.639 1.00 92.81 87 SER A O 1
ATOM 681 N N . GLY A 1 88 ? 18.375 1.316 -18.179 1.00 92.38 88 GLY A N 1
ATOM 682 C CA . GLY A 1 88 ? 18.275 0.165 -17.271 1.00 92.38 88 GLY A CA 1
ATOM 683 C C . GLY A 1 88 ? 19.105 0.338 -15.993 1.00 92.38 88 GLY A C 1
ATOM 684 O O . GLY A 1 88 ? 18.651 -0.018 -14.911 1.00 92.38 88 GLY A O 1
ATOM 685 N N . GLU A 1 89 ? 20.275 0.972 -16.102 1.00 92.81 89 GLU A N 1
ATOM 686 C CA . GLU A 1 89 ? 21.109 1.328 -14.953 1.00 92.81 89 GLU A CA 1
ATOM 687 C C . GLU A 1 89 ? 20.395 2.298 -14.003 1.00 92.81 89 GLU A C 1
ATOM 689 O O . GLU A 1 89 ? 20.299 2.030 -12.805 1.00 92.81 89 GLU A O 1
ATOM 694 N N . LEU A 1 90 ? 19.818 3.382 -14.532 1.00 93.25 90 LEU A N 1
ATOM 695 C CA . LEU A 1 90 ? 19.086 4.352 -13.721 1.00 93.25 90 LEU A CA 1
ATOM 696 C C . LEU A 1 90 ? 17.834 3.724 -13.089 1.00 93.25 90 LEU A C 1
ATOM 698 O O . LEU A 1 90 ? 17.543 3.977 -11.922 1.00 93.25 90 LEU A O 1
ATOM 702 N N . GLN A 1 91 ? 17.123 2.853 -13.812 1.00 94.81 91 GLN A N 1
ATOM 703 C CA . GLN A 1 91 ? 15.995 2.101 -13.252 1.00 94.81 91 GLN A CA 1
ATOM 704 C C . GLN A 1 91 ? 16.423 1.280 -12.027 1.00 94.81 91 GLN A C 1
ATOM 706 O O . GLN A 1 91 ? 15.766 1.359 -10.988 1.00 94.81 91 GLN A O 1
ATOM 711 N N . MET A 1 92 ? 17.536 0.544 -12.121 1.00 95.56 92 MET A N 1
ATOM 712 C CA . MET A 1 92 ? 18.064 -0.248 -11.005 1.00 95.56 92 MET A CA 1
ATOM 713 C C . MET A 1 92 ? 18.502 0.629 -9.830 1.00 95.56 92 MET A C 1
ATOM 715 O O . MET A 1 92 ? 18.108 0.358 -8.698 1.00 95.56 92 MET A O 1
ATOM 719 N N . GLN A 1 93 ? 19.219 1.730 -10.082 1.00 93.69 93 GLN A N 1
ATOM 720 C CA . GLN A 1 93 ? 19.621 2.674 -9.030 1.00 93.69 93 GLN A CA 1
ATOM 721 C C . GLN A 1 93 ? 18.411 3.241 -8.265 1.00 93.69 93 GLN A C 1
ATOM 723 O O . GLN A 1 93 ? 18.435 3.345 -7.035 1.00 93.69 93 GLN A O 1
ATOM 728 N N . MET A 1 94 ? 17.333 3.585 -8.978 1.00 95.31 94 MET A N 1
ATOM 729 C CA . MET A 1 94 ? 16.098 4.100 -8.379 1.00 95.31 94 MET A CA 1
ATOM 730 C C . MET A 1 94 ? 15.343 3.024 -7.583 1.00 95.31 94 MET A C 1
ATOM 732 O O . MET A 1 94 ? 14.848 3.309 -6.491 1.00 95.31 94 MET A O 1
ATOM 736 N N . ILE A 1 95 ? 15.288 1.784 -8.081 1.00 96.75 95 ILE A N 1
ATOM 737 C CA . ILE A 1 95 ? 14.693 0.641 -7.366 1.00 96.75 95 ILE A CA 1
ATOM 738 C C . ILE A 1 95 ? 15.476 0.339 -6.081 1.00 96.75 95 ILE A C 1
ATOM 740 O O . ILE A 1 95 ? 14.889 0.196 -5.007 1.00 96.75 95 ILE A O 1
ATOM 744 N N . ASP A 1 96 ? 16.805 0.321 -6.146 1.00 95.00 96 ASP A N 1
ATOM 745 C CA . ASP A 1 96 ? 17.649 0.113 -4.969 1.00 95.00 96 ASP A CA 1
ATOM 746 C C . ASP A 1 96 ? 17.451 1.232 -3.938 1.00 95.00 96 ASP A C 1
ATOM 748 O O . ASP A 1 96 ? 17.391 0.985 -2.729 1.00 95.00 96 ASP A O 1
ATOM 752 N N . LEU A 1 97 ? 17.305 2.479 -4.402 1.00 94.50 97 LEU A N 1
ATOM 753 C CA . LEU A 1 97 ? 17.011 3.621 -3.540 1.00 94.50 97 LEU A CA 1
ATOM 754 C C . LEU A 1 97 ? 15.636 3.492 -2.863 1.00 94.50 97 LEU A C 1
ATOM 756 O O . LEU A 1 97 ? 15.517 3.824 -1.679 1.00 94.50 97 LEU A O 1
ATOM 760 N N . PHE A 1 98 ? 14.630 2.958 -3.562 1.00 96.00 98 PHE A N 1
ATOM 761 C CA . PHE A 1 98 ? 13.304 2.679 -3.002 1.00 96.00 98 PHE A CA 1
ATOM 762 C C . PHE A 1 98 ? 13.393 1.710 -1.822 1.00 96.00 98 PHE A C 1
ATOM 764 O O . PHE A 1 98 ? 12.929 2.029 -0.722 1.00 96.00 98 PHE A O 1
ATOM 771 N N . PHE A 1 99 ? 14.069 0.573 -2.001 1.00 95.00 99 PHE A N 1
ATOM 772 C CA . PHE A 1 99 ? 14.244 -0.404 -0.923 1.00 95.00 99 PHE A CA 1
ATOM 773 C C . PHE A 1 99 ? 15.155 0.095 0.205 1.00 95.00 99 PHE A C 1
ATOM 775 O O . PHE A 1 99 ? 15.007 -0.315 1.355 1.00 95.00 99 PHE A O 1
ATOM 782 N N . ARG A 1 100 ? 16.072 1.024 -0.081 1.00 91.44 100 ARG A N 1
ATOM 783 C CA . ARG A 1 100 ? 16.942 1.627 0.939 1.00 91.44 100 ARG A CA 1
ATOM 784 C C . ARG A 1 100 ? 16.226 2.668 1.802 1.00 91.44 100 ARG A C 1
ATOM 786 O O . ARG A 1 100 ? 16.531 2.773 2.989 1.00 91.44 100 ARG A O 1
ATOM 793 N N . LYS A 1 101 ? 15.334 3.474 1.216 1.00 89.62 101 LYS A N 1
ATOM 794 C CA . LYS A 1 101 ? 14.708 4.632 1.882 1.00 89.62 101 LYS A CA 1
ATOM 795 C C . LYS A 1 101 ? 13.232 4.407 2.191 1.00 89.62 101 LYS A C 1
ATOM 797 O O . LYS A 1 101 ? 12.854 4.428 3.359 1.00 89.62 101 LYS A O 1
ATOM 802 N N . ARG A 1 102 ? 12.406 4.164 1.169 1.00 90.38 102 ARG A N 1
ATOM 803 C CA . ARG A 1 102 ? 10.948 4.063 1.319 1.00 90.38 102 ARG A CA 1
ATOM 804 C C . ARG A 1 102 ? 10.529 2.789 2.037 1.00 90.38 102 ARG A C 1
ATOM 806 O O . ARG A 1 102 ? 9.715 2.862 2.950 1.00 90.38 102 ARG A O 1
ATOM 813 N N . HIS A 1 103 ? 11.118 1.651 1.680 1.00 90.75 103 HIS A N 1
ATOM 814 C CA . HIS A 1 103 ? 10.750 0.357 2.262 1.00 90.75 103 HIS A CA 1
ATOM 815 C C . HIS A 1 103 ? 10.972 0.298 3.785 1.00 90.75 103 HIS A C 1
ATOM 817 O O . HIS A 1 103 ? 10.175 -0.303 4.492 1.00 90.75 103 HIS A O 1
ATOM 823 N N . ARG A 1 104 ? 11.983 1.000 4.322 1.00 87.81 104 ARG A N 1
ATOM 824 C CA . ARG A 1 104 ? 12.186 1.127 5.780 1.00 87.81 104 ARG A CA 1
ATOM 825 C C . ARG A 1 104 ? 11.035 1.844 6.495 1.00 87.81 104 ARG A C 1
ATOM 827 O O . ARG A 1 104 ? 10.772 1.569 7.657 1.00 87.81 104 ARG A O 1
ATOM 834 N N . MET A 1 105 ? 10.389 2.790 5.814 1.00 84.38 105 MET A N 1
ATOM 835 C CA . MET A 1 105 ? 9.281 3.588 6.347 1.00 84.38 105 MET A CA 1
ATOM 836 C C . MET A 1 105 ? 7.924 2.917 6.123 1.00 84.38 105 MET A C 1
ATOM 838 O O . MET A 1 105 ? 7.056 2.964 6.990 1.00 84.38 105 MET A O 1
ATOM 842 N N . LEU A 1 106 ? 7.745 2.323 4.945 1.00 91.81 106 LEU A N 1
ATOM 843 C CA . LEU A 1 106 ? 6.515 1.696 4.488 1.00 91.81 106 LEU A CA 1
ATOM 844 C C . LEU A 1 106 ? 6.893 0.443 3.678 1.00 91.81 106 LEU A C 1
ATOM 846 O O . LEU A 1 106 ? 7.095 0.548 2.462 1.00 91.81 106 LEU A O 1
ATOM 850 N N . PRO A 1 107 ? 7.021 -0.735 4.316 1.00 94.75 107 PRO A N 1
ATOM 851 C CA . PRO A 1 107 ? 7.412 -1.979 3.653 1.00 94.75 107 PRO A CA 1
ATOM 852 C C . PRO A 1 107 ? 6.235 -2.576 2.868 1.00 94.75 107 PRO A C 1
ATOM 854 O O . PRO A 1 107 ? 5.811 -3.700 3.103 1.00 94.75 107 PRO A O 1
ATOM 857 N N . ILE A 1 108 ? 5.678 -1.806 1.931 1.00 97.12 108 ILE A N 1
ATOM 858 C CA . ILE A 1 108 ? 4.484 -2.167 1.156 1.00 97.12 108 ILE A CA 1
ATOM 859 C C . ILE A 1 108 ? 4.732 -3.327 0.177 1.00 97.12 108 ILE A C 1
ATOM 861 O O . ILE A 1 108 ? 3.814 -4.080 -0.131 1.00 97.12 108 ILE A O 1
ATOM 865 N N . LEU A 1 109 ? 5.975 -3.491 -0.282 1.00 96.25 109 LEU A N 1
ATOM 866 C CA . LEU A 1 109 ? 6.417 -4.557 -1.185 1.00 96.25 109 LEU A CA 1
ATOM 867 C C . LEU A 1 109 ? 7.477 -5.423 -0.485 1.00 96.25 109 LEU A C 1
ATOM 869 O O . LEU A 1 109 ? 8.457 -4.846 -0.002 1.00 96.25 109 LEU A O 1
ATOM 873 N N . PRO A 1 110 ? 7.353 -6.765 -0.460 1.00 94.19 110 PRO A N 1
ATOM 874 C CA . PRO A 1 110 ? 8.456 -7.647 -0.083 1.00 94.19 110 PRO A CA 1
A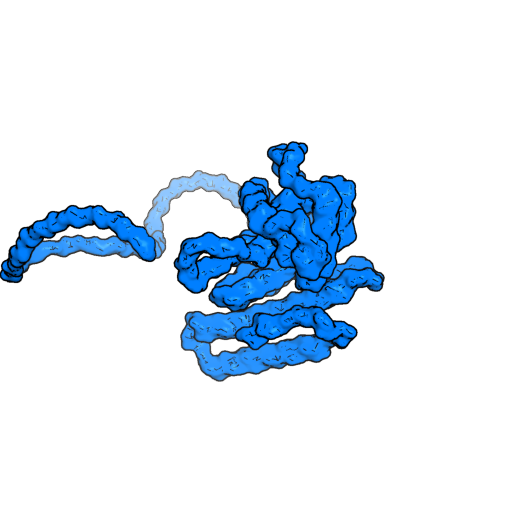TOM 875 C C . PRO A 1 110 ? 9.613 -7.514 -1.075 1.00 94.19 110 PRO A C 1
ATOM 877 O O . PRO A 1 110 ? 9.405 -7.623 -2.288 1.00 94.19 110 PRO A O 1
ATOM 880 N N . LYS A 1 111 ? 10.830 -7.263 -0.576 1.00 93.12 111 LYS A N 1
ATOM 881 C CA . LYS A 1 111 ? 11.985 -6.991 -1.439 1.00 93.12 111 LYS A CA 1
ATOM 882 C C . LYS A 1 111 ? 12.348 -8.191 -2.307 1.00 93.12 111 LYS A C 1
ATOM 884 O O . LYS A 1 111 ? 12.484 -8.035 -3.517 1.00 93.12 111 LYS A O 1
ATOM 889 N N . SER A 1 112 ? 12.473 -9.374 -1.708 1.00 92.06 112 SER A N 1
ATOM 890 C CA . SER A 1 112 ? 12.814 -10.620 -2.411 1.00 92.06 112 SER A CA 1
ATOM 891 C C . SER A 1 112 ? 11.852 -10.899 -3.568 1.00 92.06 112 SER A C 1
ATOM 893 O O . SER A 1 112 ? 12.292 -11.031 -4.711 1.00 92.06 112 SER A O 1
ATOM 895 N N . LEU A 1 113 ? 10.546 -10.862 -3.289 1.00 92.94 113 LEU A N 1
ATOM 896 C CA . LEU A 1 113 ? 9.494 -11.054 -4.285 1.00 92.94 113 LEU A CA 1
ATOM 897 C C . LEU A 1 113 ? 9.579 -10.018 -5.413 1.00 92.94 113 LEU A C 1
ATOM 899 O O . LEU A 1 113 ? 9.454 -10.366 -6.583 1.00 92.94 113 LEU A O 1
ATOM 903 N N . PHE A 1 114 ? 9.818 -8.743 -5.094 1.00 95.81 114 PHE A N 1
ATOM 904 C CA . PHE A 1 114 ? 9.910 -7.706 -6.121 1.00 95.81 114 PHE A CA 1
ATOM 905 C C . PHE A 1 114 ? 11.089 -7.931 -7.079 1.00 95.81 114 PHE A C 1
ATOM 907 O O . PHE A 1 114 ? 10.902 -7.848 -8.292 1.00 95.81 114 PHE A O 1
ATOM 914 N N . TYR A 1 115 ? 12.290 -8.240 -6.572 1.00 95.50 115 TYR A N 1
ATOM 915 C CA . TYR A 1 115 ? 13.447 -8.519 -7.437 1.00 95.50 115 TYR A CA 1
ATOM 916 C C . TYR A 1 115 ? 13.279 -9.817 -8.232 1.00 95.50 115 TYR A C 1
ATOM 918 O O . TYR A 1 115 ? 13.723 -9.894 -9.379 1.00 95.50 115 TYR A O 1
ATOM 926 N N . GLU A 1 116 ? 12.611 -10.823 -7.667 1.00 94.69 116 GLU A N 1
ATOM 927 C CA . GLU A 1 116 ? 12.255 -12.031 -8.407 1.00 94.69 116 GLU A CA 1
ATOM 928 C C . GLU A 1 116 ? 11.316 -11.709 -9.577 1.00 94.69 116 GLU A C 1
ATOM 930 O O . GLU A 1 116 ? 11.609 -12.068 -10.719 1.00 94.69 116 GLU A O 1
ATOM 935 N N . GLN A 1 117 ? 10.235 -10.968 -9.319 1.00 94.81 117 GLN A N 1
ATOM 936 C CA . GLN A 1 117 ? 9.297 -10.522 -10.350 1.00 94.81 117 GLN A CA 1
ATOM 937 C C . GLN A 1 117 ? 9.990 -9.639 -11.397 1.00 94.81 117 GLN A C 1
ATOM 939 O O . GLN A 1 117 ? 9.706 -9.768 -12.585 1.00 94.81 117 GLN A O 1
ATOM 944 N N . LEU A 1 118 ? 10.947 -8.797 -10.997 1.00 95.19 118 LEU A N 1
ATOM 945 C CA . LEU A 1 118 ? 11.758 -7.995 -11.916 1.00 95.19 118 LEU A CA 1
ATOM 946 C C . LEU A 1 118 ? 12.598 -8.870 -12.856 1.00 95.19 118 LEU A C 1
ATOM 948 O O . LEU A 1 118 ? 12.592 -8.649 -14.067 1.00 95.19 118 LEU A O 1
ATOM 952 N N . ARG A 1 119 ? 13.263 -9.902 -12.321 1.00 95.75 119 ARG A N 1
ATOM 953 C CA . ARG A 1 119 ? 14.058 -10.865 -13.103 1.00 95.75 119 ARG A CA 1
ATOM 954 C C . ARG A 1 119 ? 13.191 -11.676 -14.067 1.00 95.75 119 ARG A C 1
ATOM 956 O O . ARG A 1 119 ? 13.593 -11.907 -15.205 1.00 95.75 119 ARG A O 1
ATOM 963 N N . LEU A 1 120 ? 12.016 -12.107 -13.609 1.00 94.38 120 LEU A N 1
ATOM 964 C CA . LEU A 1 120 ? 11.080 -12.927 -14.382 1.00 94.38 120 LEU A CA 1
ATOM 965 C C . LEU A 1 120 ? 10.188 -12.114 -15.329 1.00 94.38 120 LEU A C 1
ATOM 967 O O . LEU A 1 120 ? 9.448 -12.709 -16.107 1.00 94.38 120 LEU A O 1
ATOM 971 N N . LYS A 1 121 ? 10.243 -10.775 -15.275 1.00 90.88 121 LYS A N 1
ATOM 972 C CA . LYS A 1 121 ? 9.280 -9.879 -15.943 1.00 90.88 121 LYS A CA 1
ATOM 973 C C . LYS A 1 121 ? 7.830 -10.240 -15.585 1.00 90.88 121 LYS A C 1
ATOM 975 O O . LYS A 1 121 ? 6.956 -10.310 -16.446 1.00 90.88 121 LYS A O 1
ATOM 980 N N . GLY A 1 122 ? 7.611 -10.524 -14.305 1.00 91.56 122 GLY A N 1
ATOM 981 C CA . GLY A 1 122 ? 6.338 -10.974 -13.765 1.00 91.56 122 GLY A CA 1
ATOM 982 C C . GLY A 1 122 ? 5.272 -9.870 -13.706 1.00 91.56 122 GLY A C 1
ATOM 983 O O . GLY A 1 122 ? 5.580 -8.684 -13.861 1.00 91.56 122 GLY A O 1
ATOM 984 N N . PRO A 1 123 ? 4.003 -10.245 -13.473 1.00 91.56 123 PRO A N 1
ATOM 985 C CA . PRO A 1 123 ? 2.846 -9.356 -13.609 1.00 91.56 123 PRO A CA 1
ATOM 986 C C . PRO A 1 123 ? 2.811 -8.191 -12.606 1.00 91.56 123 PRO A C 1
ATOM 988 O O . PRO A 1 123 ? 2.147 -7.190 -12.872 1.00 91.56 123 PRO A O 1
ATOM 991 N N . LEU A 1 124 ? 3.553 -8.278 -11.494 1.00 93.81 124 LEU A N 1
ATOM 992 C CA . LEU A 1 124 ? 3.695 -7.181 -10.528 1.00 93.81 124 LEU A CA 1
ATOM 993 C C . LEU A 1 124 ? 4.424 -5.966 -11.131 1.00 93.81 124 LEU A C 1
ATOM 995 O O . LEU A 1 124 ? 4.205 -4.827 -10.714 1.00 93.81 124 LEU A O 1
ATOM 999 N N . ILE A 1 125 ? 5.303 -6.192 -12.113 1.00 95.00 125 ILE A N 1
ATOM 1000 C CA . ILE A 1 125 ? 6.163 -5.160 -12.696 1.00 95.00 125 ILE A CA 1
ATOM 1001 C C . ILE A 1 125 ? 5.402 -4.425 -13.795 1.00 95.00 125 ILE A C 1
ATOM 1003 O O . ILE A 1 125 ? 5.506 -4.724 -14.984 1.00 95.00 125 ILE A O 1
ATOM 1007 N N . THR A 1 126 ? 4.612 -3.439 -13.380 1.00 95.25 126 THR A N 1
ATOM 1008 C CA . THR A 1 126 ? 3.813 -2.622 -14.294 1.00 95.25 126 THR A CA 1
ATOM 1009 C C . THR A 1 126 ? 4.468 -1.264 -14.553 1.00 95.25 126 THR A C 1
ATOM 1011 O O . THR A 1 126 ? 5.130 -0.710 -13.668 1.00 95.25 126 THR A O 1
ATOM 1014 N N . PRO A 1 127 ? 4.273 -0.663 -15.742 1.00 95.56 127 PRO A N 1
ATOM 1015 C CA . PRO A 1 127 ? 4.799 0.672 -16.024 1.00 95.56 127 PRO A CA 1
ATOM 1016 C C . PRO A 1 127 ? 4.231 1.731 -15.071 1.00 95.56 127 PRO A C 1
ATOM 1018 O O . PRO A 1 127 ? 4.934 2.681 -14.721 1.00 95.56 127 PRO A O 1
ATOM 1021 N N . LEU A 1 128 ? 2.986 1.555 -14.613 1.00 97.00 128 LEU A N 1
ATOM 1022 C CA . LEU A 1 128 ? 2.366 2.417 -13.612 1.00 97.00 128 LEU A CA 1
ATOM 1023 C C . LEU A 1 128 ? 3.112 2.335 -12.272 1.00 97.00 128 LEU A C 1
ATOM 1025 O O . LEU A 1 128 ? 3.489 3.374 -11.727 1.00 97.00 128 LEU A O 1
ATOM 1029 N N . LEU A 1 129 ? 3.377 1.120 -11.776 1.00 97.69 129 LEU A N 1
ATOM 1030 C CA . LEU A 1 129 ? 4.110 0.916 -10.526 1.00 97.69 129 LEU A CA 1
ATOM 1031 C C . LEU A 1 129 ? 5.537 1.461 -10.607 1.00 97.69 129 LEU A C 1
ATOM 1033 O O . LEU A 1 129 ? 5.962 2.180 -9.705 1.00 97.69 129 LEU A O 1
ATOM 1037 N N . LEU A 1 130 ? 6.262 1.181 -11.693 1.00 97.50 130 LEU A N 1
ATOM 1038 C CA . LEU A 1 130 ? 7.630 1.672 -11.865 1.00 97.50 130 LEU A CA 1
ATOM 1039 C C . LEU A 1 130 ? 7.687 3.204 -11.888 1.00 97.50 130 LEU A C 1
ATOM 1041 O O . LEU A 1 130 ? 8.487 3.792 -11.166 1.00 97.50 130 LEU A O 1
ATOM 1045 N N . ASN A 1 131 ? 6.801 3.875 -12.634 1.00 97.44 131 ASN A N 1
ATOM 1046 C CA . ASN A 1 131 ? 6.751 5.341 -12.625 1.00 97.44 131 ASN A CA 1
ATOM 1047 C C . ASN A 1 131 ? 6.357 5.901 -11.246 1.00 97.44 131 ASN A C 1
ATOM 1049 O O . ASN A 1 131 ? 6.870 6.947 -10.851 1.00 97.44 131 ASN A O 1
ATOM 1053 N N . ALA A 1 132 ? 5.495 5.219 -10.487 1.00 97.69 132 ALA A N 1
ATOM 1054 C CA . ALA A 1 132 ? 5.165 5.628 -9.123 1.00 97.69 132 ALA A CA 1
ATOM 1055 C C . ALA A 1 132 ? 6.365 5.484 -8.164 1.00 97.69 132 ALA A C 1
ATOM 1057 O O . ALA A 1 132 ? 6.644 6.408 -7.400 1.00 97.69 132 ALA A O 1
ATOM 1058 N N . ILE A 1 133 ? 7.126 4.385 -8.260 1.00 97.62 133 ILE A N 1
ATOM 1059 C CA . ILE A 1 133 ? 8.388 4.185 -7.525 1.00 97.62 133 ILE A CA 1
ATOM 1060 C C . ILE A 1 133 ? 9.391 5.282 -7.882 1.00 97.62 133 ILE A C 1
ATOM 1062 O O . ILE A 1 133 ? 9.981 5.892 -6.992 1.00 97.62 133 ILE A O 1
ATOM 1066 N N . TYR A 1 134 ? 9.561 5.577 -9.171 1.00 96.75 134 TYR A N 1
ATOM 1067 C CA . TYR A 1 134 ? 10.508 6.592 -9.624 1.00 96.75 134 TYR A CA 1
ATOM 1068 C C . TYR A 1 134 ? 10.128 7.993 -9.149 1.00 96.75 134 TYR A C 1
ATOM 1070 O O . TYR A 1 134 ? 10.979 8.729 -8.657 1.00 96.75 134 TYR A O 1
ATOM 1078 N N . CYS A 1 135 ? 8.842 8.336 -9.221 1.00 95.44 135 CYS A N 1
ATOM 1079 C CA . CYS A 1 135 ? 8.310 9.579 -8.673 1.00 95.44 135 CYS A CA 1
ATOM 1080 C C . CYS A 1 135 ? 8.637 9.729 -7.182 1.00 95.44 135 CYS A C 1
ATOM 1082 O O . CYS A 1 135 ? 9.093 10.792 -6.755 1.00 95.44 135 CYS A O 1
ATOM 1084 N N . ASP A 1 136 ? 8.413 8.670 -6.402 1.00 93.88 136 ASP A N 1
ATOM 1085 C CA . ASP A 1 136 ? 8.672 8.655 -4.965 1.00 93.88 136 ASP A CA 1
ATOM 1086 C C . ASP A 1 136 ? 10.153 8.930 -4.662 1.00 93.88 136 ASP A C 1
ATOM 1088 O O . ASP A 1 136 ? 10.490 9.868 -3.934 1.00 93.88 136 ASP A O 1
ATOM 1092 N N . VAL A 1 137 ? 11.054 8.167 -5.288 1.00 94.31 137 VAL A N 1
ATOM 1093 C CA . VAL A 1 137 ? 12.484 8.215 -4.952 1.00 94.31 137 VAL A CA 1
ATOM 1094 C C . VAL A 1 137 ? 13.247 9.377 -5.566 1.00 94.31 137 VAL A C 1
ATOM 1096 O O . VAL A 1 137 ? 14.250 9.804 -4.990 1.00 94.31 137 VAL A O 1
ATOM 1099 N N . SER A 1 138 ? 12.767 9.947 -6.676 1.00 93.44 138 SER A N 1
ATOM 1100 C CA . SER A 1 138 ? 13.351 11.157 -7.272 1.00 93.44 138 SER A CA 1
ATOM 1101 C C . SER A 1 138 ? 13.423 12.325 -6.284 1.00 93.44 138 SER A C 1
ATOM 1103 O O . SER A 1 138 ? 14.279 13.193 -6.432 1.00 93.44 138 SER A O 1
ATOM 1105 N N . SER A 1 139 ? 12.556 12.354 -5.266 1.00 85.88 139 SER A N 1
ATOM 1106 C CA . SER A 1 139 ? 12.573 13.394 -4.226 1.00 85.88 139 SER A CA 1
ATOM 1107 C C . SER A 1 139 ? 13.732 13.212 -3.234 1.00 85.88 139 SER A C 1
ATOM 1109 O O . SER A 1 139 ? 14.217 14.185 -2.665 1.00 85.88 139 SER A O 1
ATOM 1111 N N . PHE A 1 140 ? 14.210 11.977 -3.049 1.00 85.12 140 PHE A N 1
ATOM 1112 C CA . PHE A 1 140 ? 15.334 11.644 -2.165 1.00 85.12 140 PHE A CA 1
ATOM 1113 C C . PHE A 1 140 ? 16.681 11.588 -2.897 1.00 85.12 140 PHE A C 1
ATOM 1115 O O . PHE A 1 140 ? 17.728 11.663 -2.251 1.00 85.12 140 PHE A O 1
ATOM 1122 N N . ALA A 1 141 ? 16.659 11.440 -4.225 1.00 88.00 141 ALA A N 1
ATOM 1123 C CA . ALA A 1 141 ? 17.840 11.256 -5.066 1.00 88.00 141 ALA A CA 1
ATOM 1124 C C . ALA A 1 141 ? 18.943 12.318 -4.846 1.00 88.00 141 ALA A C 1
ATOM 1126 O O . ALA A 1 141 ? 20.082 11.910 -4.587 1.00 88.00 141 ALA A O 1
ATOM 1127 N N . PRO A 1 142 ? 18.646 13.638 -4.805 1.00 85.69 142 PRO A N 1
ATOM 1128 C CA . PRO A 1 142 ? 19.675 14.661 -4.591 1.00 85.69 142 PRO A CA 1
ATOM 1129 C C . PRO A 1 142 ? 20.401 14.532 -3.245 1.00 85.69 142 PRO A C 1
ATOM 1131 O O . PRO A 1 142 ? 21.598 14.784 -3.158 1.00 85.69 142 PRO A O 1
ATOM 1134 N N . HIS A 1 143 ? 19.700 14.090 -2.196 1.00 83.94 143 HIS A N 1
ATOM 1135 C CA . HIS A 1 143 ? 20.276 13.887 -0.860 1.00 83.94 143 HIS A CA 1
ATOM 1136 C C . HIS A 1 143 ? 21.146 12.630 -0.759 1.00 83.94 143 HIS A C 1
ATOM 1138 O O . HIS A 1 143 ? 21.819 12.423 0.248 1.00 83.94 143 HIS A O 1
ATOM 1144 N N . CYS A 1 144 ? 21.112 11.776 -1.779 1.00 83.00 144 CYS A N 1
ATOM 1145 C CA . CYS A 1 144 ? 21.863 10.527 -1.836 1.00 83.00 144 CYS A CA 1
ATOM 1146 C C . CYS A 1 144 ? 22.985 10.568 -2.888 1.00 83.00 144 CYS A C 1
ATOM 1148 O O . CYS A 1 144 ? 23.525 9.517 -3.217 1.00 83.00 144 CYS A O 1
ATOM 1150 N N . GLY A 1 145 ? 23.320 11.753 -3.417 1.00 80.88 145 GLY A N 1
ATOM 1151 C CA . GLY A 1 145 ? 24.384 11.938 -4.412 1.00 80.88 145 GLY A CA 1
ATOM 1152 C C . GLY A 1 145 ? 23.983 11.609 -5.854 1.00 80.88 145 GLY A C 1
ATOM 1153 O O . GLY A 1 145 ? 24.842 11.583 -6.729 1.00 80.88 145 GLY A O 1
ATOM 1154 N N . PHE A 1 146 ? 22.695 11.375 -6.127 1.00 82.69 146 PHE A N 1
ATOM 1155 C CA . PHE A 1 146 ? 22.198 11.131 -7.482 1.00 82.69 146 PHE A CA 1
ATOM 1156 C C . PHE A 1 146 ? 21.675 12.439 -8.089 1.00 82.69 146 PHE A C 1
ATOM 1158 O O . PHE A 1 146 ? 20.584 12.901 -7.745 1.00 82.69 146 PHE A O 1
ATOM 1165 N N . HIS A 1 147 ? 22.452 13.042 -8.994 1.00 79.81 147 HIS A N 1
ATOM 1166 C CA . HIS A 1 147 ? 22.140 14.354 -9.583 1.00 79.81 147 HIS A CA 1
ATOM 1167 C C . HIS A 1 147 ? 21.562 14.291 -11.006 1.00 79.81 147 HIS A C 1
ATOM 1169 O O . HIS A 1 147 ? 20.922 15.246 -11.440 1.00 79.81 147 HIS A O 1
ATOM 1175 N N . GLU A 1 148 ? 21.708 13.165 -11.707 1.00 85.94 148 GLU A N 1
ATOM 1176 C CA . GLU A 1 148 ? 21.221 12.975 -13.087 1.00 85.94 148 GLU A CA 1
ATOM 1177 C C . GLU A 1 148 ? 19.788 12.407 -13.161 1.00 85.94 148 GLU A C 1
ATOM 1179 O O . GLU A 1 148 ? 19.308 11.994 -14.216 1.00 85.94 148 GLU A O 1
ATOM 1184 N N . VAL A 1 149 ? 19.071 12.383 -12.034 1.00 90.00 149 VAL A N 1
ATOM 1185 C CA . VAL A 1 149 ? 17.724 11.809 -11.951 1.00 90.00 149 VAL A CA 1
ATOM 1186 C C . VAL A 1 149 ? 16.676 12.828 -12.420 1.00 90.00 149 VAL A C 1
ATOM 1188 O O . VAL A 1 149 ? 16.659 13.960 -11.925 1.00 90.00 149 VAL A O 1
ATOM 1191 N N . PRO A 1 150 ? 15.743 12.454 -13.321 1.00 91.88 150 PRO A N 1
ATOM 1192 C CA . PRO A 1 150 ? 14.636 13.327 -13.690 1.00 91.88 150 PRO A CA 1
ATOM 1193 C C . PRO A 1 150 ? 13.801 13.754 -12.476 1.00 91.88 150 PRO A C 1
ATOM 1195 O O . PRO A 1 150 ? 13.620 13.005 -11.508 1.00 91.88 150 PRO A O 1
ATOM 1198 N N . LYS A 1 151 ? 13.238 14.966 -12.549 1.00 91.62 151 LYS A N 1
ATOM 1199 C CA . LYS A 1 151 ? 12.394 15.523 -11.481 1.00 91.62 151 LYS A CA 1
ATOM 1200 C C . LYS A 1 151 ? 11.194 14.604 -11.189 1.00 91.62 151 LYS A C 1
ATOM 1202 O O . LYS A 1 151 ? 10.619 14.069 -12.141 1.00 91.62 151 LYS A O 1
ATOM 1207 N N . PRO A 1 152 ? 10.724 14.517 -9.927 1.00 92.31 152 PRO A N 1
ATOM 1208 C CA . PRO A 1 152 ? 9.552 13.713 -9.555 1.00 92.31 152 PRO A CA 1
ATOM 1209 C C . PRO A 1 152 ? 8.323 13.955 -10.444 1.00 92.31 152 PRO A C 1
ATOM 1211 O O . PRO A 1 152 ? 7.623 13.021 -10.824 1.00 92.31 152 PRO A O 1
ATOM 1214 N N . SER A 1 153 ? 8.105 15.209 -10.857 1.00 91.75 153 SER A N 1
ATOM 1215 C CA . SER A 1 153 ? 6.978 15.606 -11.705 1.00 91.75 153 SER A CA 1
ATOM 1216 C C . SER A 1 153 ? 6.951 14.915 -13.072 1.00 91.75 153 SER A C 1
ATOM 1218 O O . SER A 1 153 ? 5.869 14.722 -13.624 1.00 91.75 153 SER A O 1
ATOM 1220 N N . VAL A 1 154 ? 8.105 14.521 -13.624 1.00 93.12 154 VAL A N 1
ATOM 1221 C CA . VAL A 1 154 ? 8.181 13.784 -14.897 1.00 93.12 154 VAL A CA 1
ATOM 1222 C C . VAL A 1 154 ? 7.510 12.423 -14.738 1.00 93.12 154 VAL A C 1
ATOM 1224 O O . VAL A 1 154 ? 6.580 12.094 -15.476 1.00 93.12 154 VAL A O 1
ATOM 1227 N N . PHE A 1 155 ? 7.928 11.669 -13.722 1.00 95.19 155 PHE A N 1
ATOM 1228 C CA . PHE A 1 155 ? 7.396 10.344 -13.425 1.00 95.19 155 PHE A CA 1
ATOM 1229 C C . PHE A 1 155 ? 5.950 10.396 -12.930 1.00 95.19 155 PHE A C 1
ATOM 1231 O O . PHE A 1 155 ? 5.131 9.590 -13.363 1.00 95.19 155 PHE A O 1
ATOM 1238 N N . PHE A 1 156 ? 5.595 11.396 -12.118 1.00 94.12 156 PHE A N 1
ATOM 1239 C CA . PHE A 1 156 ? 4.213 11.621 -11.694 1.00 94.12 156 PHE A CA 1
ATOM 1240 C C . PHE A 1 156 ? 3.270 11.829 -12.885 1.00 94.12 156 PHE A C 1
ATOM 1242 O O . PHE A 1 156 ? 2.206 11.218 -12.963 1.00 94.12 156 PHE A O 1
ATOM 1249 N N . ASN A 1 157 ? 3.658 12.680 -13.842 1.00 93.00 157 ASN A N 1
ATOM 1250 C CA . ASN A 1 157 ? 2.843 12.950 -15.026 1.00 93.00 157 ASN A CA 1
ATOM 1251 C C . ASN A 1 157 ? 2.720 11.719 -15.933 1.00 93.00 157 ASN A C 1
ATOM 1253 O O . ASN A 1 157 ? 1.655 11.508 -16.513 1.00 93.00 157 ASN A O 1
ATOM 1257 N N . ARG A 1 158 ? 3.773 10.897 -16.042 1.00 94.56 158 ARG A N 1
ATOM 1258 C CA . ARG A 1 158 ? 3.711 9.602 -16.738 1.00 94.56 158 ARG A CA 1
ATOM 1259 C C . ARG A 1 158 ? 2.752 8.645 -16.035 1.00 94.56 158 ARG A C 1
ATOM 1261 O O . ARG A 1 158 ? 1.812 8.178 -16.667 1.00 94.56 158 ARG A O 1
ATOM 1268 N N . ALA A 1 159 ? 2.916 8.431 -14.729 1.00 95.75 159 ALA A N 1
ATOM 1269 C CA . ALA A 1 159 ? 2.038 7.574 -13.932 1.00 95.75 159 ALA A CA 1
ATOM 1270 C C . ALA A 1 159 ? 0.567 8.009 -14.025 1.00 95.75 159 ALA A C 1
ATOM 1272 O O . ALA A 1 159 ? -0.308 7.178 -14.235 1.00 95.75 159 ALA A O 1
ATOM 1273 N N . LYS A 1 160 ? 0.293 9.319 -13.969 1.00 94.00 160 LYS A N 1
ATOM 1274 C CA . LYS A 1 160 ? -1.061 9.863 -14.134 1.00 94.00 160 LYS A CA 1
ATOM 1275 C C . LYS A 1 160 ? -1.677 9.512 -15.493 1.00 94.00 160 LYS A C 1
ATOM 1277 O O . LYS A 1 160 ? -2.859 9.199 -15.541 1.00 94.00 160 LYS A O 1
ATOM 1282 N N . LYS A 1 161 ? -0.904 9.581 -16.583 1.00 93.56 161 LYS A N 1
ATOM 1283 C CA . LYS A 1 161 ? -1.380 9.206 -17.928 1.00 93.56 161 LYS A CA 1
ATOM 1284 C C . LYS A 1 161 ? -1.657 7.710 -18.047 1.00 93.56 161 LYS A C 1
ATOM 1286 O O . LYS A 1 161 ? -2.572 7.333 -18.758 1.00 93.56 161 LYS A O 1
ATOM 1291 N N . LEU A 1 162 ? -0.866 6.886 -17.360 1.00 94.94 162 LEU A N 1
ATOM 1292 C CA . LEU A 1 162 ? -1.048 5.436 -17.342 1.00 94.94 162 LEU A CA 1
ATOM 1293 C C . LEU A 1 162 ? -2.261 5.029 -16.499 1.00 94.94 162 LEU A C 1
ATOM 1295 O O . LEU A 1 162 ? -2.898 4.039 -16.817 1.00 94.94 162 LEU A O 1
ATOM 1299 N N . LEU A 1 163 ? -2.570 5.768 -15.428 1.00 95.44 163 LEU A N 1
ATOM 1300 C CA . LEU A 1 163 ? -3.500 5.339 -14.381 1.00 95.44 163 LEU A CA 1
ATOM 1301 C C . LEU A 1 163 ? -4.878 4.909 -14.898 1.00 95.44 163 LEU A C 1
ATOM 1303 O O . LEU A 1 163 ? -5.366 3.881 -14.441 1.00 95.44 163 LEU A O 1
ATOM 1307 N N . ASP A 1 164 ? -5.464 5.658 -15.834 1.00 94.25 164 ASP A N 1
ATOM 1308 C CA . ASP A 1 164 ? -6.794 5.386 -16.409 1.00 94.25 164 ASP A CA 1
ATOM 1309 C C . ASP A 1 164 ? -6.911 3.936 -16.911 1.00 94.25 164 ASP A C 1
ATOM 1311 O O . ASP A 1 164 ? -7.838 3.203 -16.581 1.00 94.25 164 ASP A O 1
ATOM 1315 N N . ASP A 1 165 ? -5.844 3.455 -17.545 1.00 93.56 165 ASP A N 1
ATOM 1316 C CA . ASP A 1 165 ? -5.755 2.131 -18.161 1.00 93.56 165 ASP A CA 1
ATOM 1317 C C . ASP A 1 165 ? -5.686 0.970 -17.161 1.00 93.56 165 ASP A C 1
ATOM 1319 O O . ASP A 1 165 ? -5.751 -0.207 -17.534 1.00 93.56 165 ASP A O 1
ATOM 1323 N N . PHE A 1 166 ? -5.482 1.298 -15.888 1.00 94.75 166 PHE A N 1
ATOM 1324 C CA . PHE A 1 166 ? -5.343 0.352 -14.792 1.00 94.75 166 PHE A CA 1
ATOM 1325 C C . PHE A 1 166 ? -6.543 0.385 -13.834 1.00 94.75 166 PHE A C 1
ATOM 1327 O O . PHE A 1 166 ? -6.544 -0.402 -12.884 1.00 94.75 166 PHE A O 1
ATOM 1334 N N . LEU A 1 167 ? -7.549 1.243 -14.064 1.00 94.19 167 LEU A N 1
ATOM 1335 C CA . LEU A 1 167 ? -8.718 1.373 -13.183 1.00 94.19 167 LEU A CA 1
ATOM 1336 C C . LEU A 1 167 ? -9.762 0.271 -13.392 1.00 94.19 167 LEU A C 1
ATOM 1338 O O . LEU A 1 167 ? -10.312 -0.217 -12.408 1.00 94.19 167 LEU A O 1
ATOM 1342 N N . ASP A 1 168 ? -9.973 -0.177 -14.632 1.00 91.69 168 ASP A N 1
ATOM 1343 C CA . ASP A 1 168 ? -11.020 -1.161 -14.965 1.00 91.69 168 ASP A CA 1
ATOM 1344 C C . ASP A 1 168 ? -10.749 -2.565 -14.419 1.00 91.69 168 ASP A C 1
ATOM 1346 O O . ASP A 1 168 ? -11.650 -3.396 -14.302 1.00 91.69 168 ASP A O 1
ATOM 1350 N N . ARG A 1 169 ? -9.481 -2.871 -14.125 1.00 92.44 169 ARG A N 1
ATOM 1351 C CA . ARG A 1 169 ? -9.078 -4.193 -13.656 1.00 92.44 169 ARG A CA 1
ATOM 1352 C C . ARG A 1 169 ? -8.197 -4.081 -12.408 1.00 92.44 169 ARG A C 1
ATOM 1354 O O . ARG A 1 169 ? -7.021 -3.726 -12.537 1.00 92.44 169 ARG A O 1
ATOM 1361 N N . PRO A 1 170 ? -8.734 -4.428 -11.223 1.00 93.62 170 PRO A N 1
ATOM 1362 C CA . PRO A 1 170 ? -8.021 -4.342 -9.955 1.00 93.62 170 PRO A CA 1
ATOM 1363 C C . PRO A 1 170 ? -6.717 -5.144 -9.963 1.00 93.62 170 PRO A C 1
ATOM 1365 O O . PRO A 1 170 ? -6.670 -6.285 -10.432 1.00 93.62 170 PRO A O 1
ATOM 1368 N N . ARG A 1 171 ? -5.650 -4.535 -9.439 1.00 95.69 171 ARG A N 1
ATOM 1369 C CA . ARG A 1 171 ? -4.291 -5.094 -9.391 1.00 95.69 171 ARG A CA 1
ATOM 1370 C C . ARG A 1 171 ? -3.589 -4.675 -8.112 1.00 95.69 171 ARG A C 1
ATOM 1372 O O . ARG A 1 171 ? -3.744 -3.537 -7.671 1.00 95.69 171 ARG A O 1
ATOM 1379 N N . ILE A 1 172 ? -2.756 -5.562 -7.575 1.00 97.56 172 ILE A N 1
ATOM 1380 C CA . ILE A 1 172 ? -1.910 -5.242 -6.423 1.00 97.56 172 ILE A CA 1
ATOM 1381 C C . ILE A 1 172 ? -0.936 -4.119 -6.792 1.00 97.56 172 ILE A C 1
ATOM 1383 O O . ILE A 1 172 ? -0.840 -3.132 -6.064 1.00 97.56 172 ILE A O 1
ATOM 1387 N N . SER A 1 173 ? -0.292 -4.204 -7.959 1.00 97.69 173 SER A N 1
ATOM 1388 C CA . SER A 1 173 ? 0.610 -3.159 -8.454 1.00 97.69 173 SER A CA 1
ATOM 1389 C C . SER A 1 173 ? -0.055 -1.783 -8.568 1.00 97.69 173 SER A C 1
ATOM 1391 O O . SER A 1 173 ? 0.575 -0.780 -8.234 1.00 97.69 173 SER A O 1
ATOM 1393 N N . THR A 1 174 ? -1.327 -1.715 -8.979 1.00 98.19 174 THR A N 1
ATOM 1394 C CA . THR A 1 174 ? -2.081 -0.453 -9.065 1.00 98.19 174 THR A CA 1
ATOM 1395 C C . THR A 1 174 ? -2.372 0.127 -7.685 1.00 98.19 174 THR A C 1
ATOM 1397 O O . THR A 1 174 ? -2.205 1.331 -7.496 1.00 98.19 174 THR A O 1
ATOM 1400 N N . VAL A 1 175 ? -2.746 -0.704 -6.705 1.00 98.44 175 VAL A N 1
ATOM 1401 C CA . VAL A 1 175 ? -2.910 -0.260 -5.310 1.00 98.44 175 VAL A CA 1
ATOM 1402 C C . VAL A 1 175 ? -1.606 0.336 -4.787 1.00 98.44 175 VAL A C 1
ATOM 1404 O O . VAL A 1 175 ? -1.602 1.455 -4.280 1.00 98.44 175 VAL A O 1
ATOM 1407 N N . VAL A 1 176 ? -0.488 -0.378 -4.958 1.00 98.44 176 VAL A N 1
ATOM 1408 C CA . VAL A 1 176 ? 0.835 0.095 -4.527 1.00 98.44 176 VAL A CA 1
ATOM 1409 C C . VAL A 1 176 ? 1.187 1.409 -5.221 1.00 98.44 176 VAL A C 1
ATOM 1411 O O . VAL A 1 176 ? 1.599 2.360 -4.560 1.00 98.44 176 VAL A O 1
ATOM 1414 N N . ALA A 1 177 ? 0.975 1.503 -6.535 1.00 98.38 177 ALA A N 1
ATOM 1415 C CA . ALA A 1 177 ? 1.226 2.724 -7.289 1.00 98.38 177 ALA A CA 1
ATOM 1416 C C . ALA A 1 177 ? 0.391 3.903 -6.770 1.00 98.38 177 ALA A C 1
ATOM 1418 O O . ALA A 1 177 ? 0.936 4.981 -6.550 1.00 98.38 177 ALA A O 1
ATOM 1419 N N . LEU A 1 178 ? -0.905 3.701 -6.517 1.00 98.06 178 LEU A N 1
ATOM 1420 C CA . LEU A 1 178 ? -1.787 4.720 -5.946 1.00 98.06 178 LEU A CA 1
ATOM 1421 C C . LEU A 1 178 ? -1.334 5.150 -4.548 1.00 98.06 178 LEU A C 1
ATOM 1423 O O . LEU A 1 178 ? -1.297 6.348 -4.279 1.00 98.06 178 LEU A O 1
ATOM 1427 N N . CYS A 1 179 ? -0.914 4.211 -3.694 1.00 97.62 179 CYS A N 1
ATOM 1428 C CA . CYS A 1 179 ? -0.325 4.521 -2.392 1.00 97.62 179 CYS A CA 1
ATOM 1429 C C . CYS A 1 179 ? 0.908 5.429 -2.530 1.00 97.62 179 CYS A C 1
ATOM 1431 O O . CYS A 1 179 ? 0.992 6.448 -1.846 1.00 97.62 179 CYS A O 1
ATOM 1433 N N . LEU A 1 180 ? 1.833 5.111 -3.443 1.00 96.69 180 LEU A N 1
ATOM 1434 C CA . LEU A 1 180 ? 3.036 5.917 -3.690 1.00 96.69 180 LEU A CA 1
ATOM 1435 C C . LEU A 1 180 ? 2.708 7.298 -4.282 1.00 96.69 180 LEU A C 1
ATOM 1437 O O . LEU A 1 180 ? 3.245 8.311 -3.837 1.00 96.69 180 LEU A O 1
ATOM 1441 N N . LEU A 1 181 ? 1.782 7.369 -5.242 1.00 94.88 181 LEU A N 1
ATOM 1442 C CA . LEU A 1 181 ? 1.311 8.640 -5.805 1.00 94.88 181 LEU A CA 1
ATOM 1443 C C . LEU A 1 181 ? 0.587 9.492 -4.756 1.00 94.88 181 LEU A C 1
ATOM 1445 O O . LEU A 1 181 ? 0.718 10.713 -4.769 1.00 94.88 181 LEU A O 1
ATOM 1449 N N . SER A 1 182 ? -0.108 8.855 -3.811 1.00 93.12 182 SER A N 1
ATOM 1450 C CA . SER A 1 182 ? -0.674 9.475 -2.609 1.00 93.12 182 SER A CA 1
ATOM 1451 C C . SER A 1 182 ? 0.386 9.804 -1.545 1.00 93.12 182 SER A C 1
ATOM 1453 O O . SER A 1 182 ? 0.092 9.942 -0.369 1.00 93.12 182 SER A O 1
ATOM 1455 N N . MET A 1 183 ? 1.657 9.909 -1.900 1.00 89.75 183 MET A N 1
ATOM 1456 C CA . MET A 1 183 ? 2.664 10.540 -1.043 1.00 89.75 183 MET A CA 1
ATOM 1457 C C . MET A 1 183 ? 3.367 11.689 -1.758 1.00 89.75 183 MET A C 1
ATOM 1459 O O . MET A 1 183 ? 4.171 12.392 -1.151 1.00 89.75 183 MET A O 1
ATOM 1463 N N . HIS A 1 184 ? 3.051 11.904 -3.037 1.00 86.75 184 HIS A N 1
ATOM 1464 C CA . HIS A 1 184 ? 3.603 12.986 -3.826 1.00 86.75 184 HIS A CA 1
ATOM 1465 C C . HIS A 1 184 ? 2.578 14.103 -3.992 1.00 86.75 184 HIS A C 1
ATOM 1467 O O . HIS A 1 184 ? 1.525 13.923 -4.607 1.00 86.75 184 HIS A O 1
ATOM 1473 N N . GLU A 1 185 ? 2.925 15.290 -3.509 1.00 76.38 185 GLU A N 1
ATOM 1474 C CA . GLU A 1 185 ? 2.199 16.500 -3.851 1.00 76.38 185 GLU A CA 1
ATOM 1475 C C . GLU A 1 185 ? 2.885 17.194 -5.032 1.00 76.38 185 GLU A C 1
ATOM 1477 O O . GLU A 1 185 ? 3.994 17.719 -4.884 1.00 76.38 185 GLU A O 1
ATOM 1482 N N . PRO A 1 186 ? 2.266 17.202 -6.227 1.00 69.00 186 PRO A N 1
ATOM 1483 C CA . PRO A 1 186 ? 2.798 17.988 -7.320 1.00 69.00 186 PRO A CA 1
ATOM 1484 C C . PRO A 1 186 ? 2.721 19.458 -6.916 1.00 69.00 186 PRO A C 1
ATOM 1486 O O . PRO A 1 186 ? 1.656 19.935 -6.527 1.00 69.00 186 PRO A O 1
ATOM 1489 N N . ASN A 1 187 ? 3.856 20.152 -7.022 1.00 60.50 187 ASN A N 1
ATOM 1490 C CA . ASN A 1 187 ? 4.001 21.564 -6.679 1.00 60.50 187 ASN A CA 1
ATOM 1491 C C . ASN A 1 187 ? 2.777 22.342 -7.198 1.00 60.50 187 ASN A C 1
ATOM 1493 O O . ASN A 1 187 ? 2.517 22.258 -8.409 1.00 60.50 187 ASN A O 1
ATOM 1497 N N . PRO A 1 188 ? 1.988 23.007 -6.327 1.00 54.41 188 PRO A N 1
ATOM 1498 C CA . PRO A 1 188 ? 0.762 23.660 -6.745 1.00 54.41 188 PRO A CA 1
ATOM 1499 C C . PRO A 1 188 ? 1.112 24.601 -7.889 1.00 54.41 188 PRO A C 1
ATOM 1501 O O . PRO A 1 188 ? 1.915 25.527 -7.756 1.00 54.41 188 PRO A O 1
ATOM 1504 N N . THR A 1 189 ? 0.562 24.307 -9.068 1.00 51.53 189 THR A N 1
ATOM 1505 C CA . THR A 1 189 ? 0.612 25.218 -10.208 1.00 51.53 189 THR A CA 1
ATOM 1506 C C . THR A 1 189 ? 0.251 26.603 -9.695 1.00 51.53 189 THR A C 1
ATOM 1508 O O . THR A 1 189 ? -0.696 26.691 -8.924 1.00 51.53 189 THR A O 1
ATOM 1511 N N . LYS A 1 190 ? 0.987 27.640 -10.123 1.00 50.50 190 LYS A N 1
ATOM 1512 C CA . LYS A 1 190 ? 0.958 29.061 -9.693 1.00 50.50 190 LYS A CA 1
ATOM 1513 C C . LYS A 1 190 ? -0.419 29.726 -9.480 1.00 50.50 190 LYS A C 1
ATOM 1515 O O . LYS A 1 190 ? -0.478 30.898 -9.118 1.00 50.50 190 LYS A O 1
ATOM 1520 N N . LEU A 1 191 ? -1.518 29.024 -9.724 1.00 50.28 191 LEU A N 1
ATOM 1521 C CA . LEU A 1 191 ? -2.823 29.364 -9.204 1.00 50.28 191 LEU A CA 1
ATOM 1522 C C . LEU A 1 191 ? -2.740 29.378 -7.674 1.00 50.28 191 LEU A C 1
ATOM 1524 O O . LEU A 1 191 ? -2.487 28.353 -7.046 1.00 50.28 191 LEU A O 1
ATOM 1528 N N . LYS A 1 192 ? -2.908 30.571 -7.100 1.00 46.34 192 LYS A N 1
ATOM 1529 C CA . LYS A 1 192 ? -3.029 30.832 -5.665 1.00 46.34 192 LYS A CA 1
ATOM 1530 C C . LYS A 1 192 ? -4.205 30.022 -5.108 1.00 46.34 192 LYS A C 1
ATOM 1532 O O . LYS A 1 192 ? -5.301 30.543 -4.944 1.00 46.34 192 LYS A O 1
ATOM 1537 N N . SER A 1 193 ? -4.005 28.727 -4.890 1.00 49.31 193 SER A N 1
ATOM 1538 C CA . SER A 1 193 ? -4.976 27.897 -4.205 1.00 49.31 193 SER A CA 1
ATOM 1539 C C . SER A 1 193 ? -4.981 28.370 -2.767 1.00 49.31 193 SER A C 1
ATOM 1541 O O . SER A 1 193 ? -3.967 28.272 -2.073 1.00 49.31 193 SER A O 1
ATOM 1543 N N . THR A 1 194 ? -6.119 28.905 -2.340 1.00 51.84 194 THR A N 1
ATOM 1544 C CA . THR A 1 194 ? -6.424 29.087 -0.926 1.00 51.84 194 THR A CA 1
ATOM 1545 C C . THR A 1 194 ? -6.082 27.797 -0.176 1.00 51.84 194 THR A C 1
ATOM 1547 O O . THR A 1 194 ? -6.175 26.690 -0.724 1.00 51.84 194 THR A O 1
ATOM 1550 N N . THR A 1 195 ? -5.637 27.942 1.068 1.00 54.72 195 THR A N 1
ATOM 1551 C CA . THR A 1 195 ? -5.245 26.861 1.988 1.00 54.72 195 THR A CA 1
ATOM 1552 C C . THR A 1 195 ? -6.263 25.712 2.065 1.00 54.72 195 THR A C 1
ATOM 1554 O O . THR A 1 195 ? -5.885 24.593 2.382 1.00 54.72 195 THR A O 1
ATOM 1557 N N . ALA A 1 196 ? -7.526 25.942 1.688 1.00 54.66 196 ALA A N 1
ATOM 1558 C CA . ALA A 1 196 ? -8.600 24.949 1.704 1.00 54.66 196 ALA A CA 1
ATOM 1559 C C . ALA A 1 196 ? -8.480 23.813 0.660 1.00 54.66 196 ALA A C 1
ATOM 1561 O O . ALA A 1 196 ? -8.988 22.722 0.901 1.00 54.66 196 ALA A O 1
ATOM 1562 N N . ASN A 1 197 ? -7.816 24.032 -0.485 1.00 55.78 197 ASN A N 1
ATOM 1563 C CA . ASN A 1 197 ? -7.736 23.038 -1.577 1.00 55.78 197 ASN A CA 1
ATOM 1564 C C . ASN A 1 197 ? -6.357 22.368 -1.723 1.00 55.78 197 ASN A C 1
ATOM 1566 O O . ASN A 1 197 ? -6.129 21.605 -2.670 1.00 55.78 197 ASN A O 1
ATOM 1570 N N . GLN A 1 198 ? -5.435 22.634 -0.795 1.00 58.84 198 GLN A N 1
ATOM 1571 C CA . GLN A 1 198 ? -4.158 21.924 -0.725 1.00 58.84 198 GLN A CA 1
ATOM 1572 C C . GLN A 1 198 ? -4.442 20.428 -0.461 1.00 58.84 198 GLN A C 1
ATOM 1574 O O . GLN A 1 198 ? -5.402 20.079 0.226 1.00 58.84 198 GLN A O 1
ATOM 1579 N N . HIS A 1 199 ? -3.673 19.521 -1.072 1.00 67.69 199 HIS A N 1
ATOM 1580 C CA . HIS A 1 199 ? -3.770 18.064 -0.849 1.00 67.69 199 HIS A CA 1
ATOM 1581 C C . HIS A 1 199 ? -5.008 17.290 -1.369 1.00 67.69 199 HIS A C 1
ATOM 1583 O O . HIS A 1 199 ? -5.090 16.077 -1.159 1.00 67.69 199 HIS A O 1
ATOM 1589 N N . CYS A 1 200 ? -5.951 17.889 -2.111 1.00 78.56 200 CYS A N 1
ATOM 1590 C CA . CYS A 1 200 ? -7.138 17.144 -2.582 1.00 78.56 200 CYS A CA 1
ATOM 1591 C C . CYS A 1 200 ? -6.806 15.912 -3.441 1.00 78.56 200 CYS A C 1
ATOM 1593 O O . CYS A 1 200 ? -7.415 14.858 -3.274 1.00 78.56 200 CYS A O 1
ATOM 1595 N N . ARG A 1 201 ? -5.818 16.014 -4.338 1.00 83.69 201 ARG A N 1
ATOM 1596 C CA . ARG A 1 201 ? -5.430 14.904 -5.226 1.00 83.69 201 ARG A CA 1
ATOM 1597 C C . ARG A 1 201 ? -4.748 13.758 -4.480 1.00 83.69 201 ARG A C 1
ATOM 1599 O O . ARG A 1 201 ? -5.006 12.601 -4.789 1.00 83.69 201 ARG A O 1
ATOM 1606 N N . LEU A 1 202 ? -3.908 14.099 -3.506 1.00 86.38 202 LEU A N 1
ATOM 1607 C CA . LEU A 1 202 ? -3.273 13.161 -2.585 1.00 86.38 202 LEU A CA 1
ATOM 1608 C C . LEU A 1 202 ? -4.343 12.272 -1.930 1.00 86.38 202 LEU A C 1
ATOM 1610 O O . LEU A 1 202 ? -4.295 11.050 -2.057 1.00 86.38 202 LEU A O 1
ATOM 1614 N N . TRP A 1 203 ? -5.360 12.906 -1.342 1.00 87.06 203 TRP A N 1
ATOM 1615 C CA . TRP A 1 203 ? -6.459 12.207 -0.679 1.00 87.06 203 TRP A CA 1
ATOM 1616 C C . TRP A 1 203 ? -7.304 11.366 -1.652 1.00 87.06 203 TRP A C 1
ATOM 1618 O O . TRP A 1 203 ? -7.677 10.240 -1.334 1.00 87.06 203 TRP A O 1
ATOM 1628 N N . MET A 1 204 ? -7.552 11.859 -2.875 1.00 91.50 204 MET A N 1
ATOM 1629 C CA . MET A 1 204 ? -8.249 11.087 -3.917 1.00 91.50 204 MET A CA 1
ATOM 1630 C C . MET A 1 204 ? -7.510 9.792 -4.269 1.00 91.50 204 MET A C 1
ATOM 1632 O O . MET A 1 204 ? -8.137 8.736 -4.333 1.00 91.50 204 MET A O 1
ATOM 1636 N N . TYR A 1 205 ? -6.189 9.846 -4.469 1.00 94.62 205 TYR A N 1
ATOM 1637 C CA . TYR A 1 205 ? -5.400 8.647 -4.765 1.00 94.62 205 TYR A CA 1
ATOM 1638 C C . TYR A 1 205 ? -5.360 7.671 -3.585 1.00 94.62 205 TYR A C 1
ATOM 1640 O O . TYR A 1 205 ? -5.476 6.466 -3.808 1.00 94.62 205 TYR A O 1
ATOM 1648 N N . GLY A 1 206 ? -5.294 8.172 -2.345 1.00 94.50 206 GLY A N 1
ATOM 1649 C CA . GLY A 1 206 ? -5.439 7.347 -1.141 1.00 94.50 206 GLY A CA 1
ATOM 1650 C C . GLY A 1 206 ? -6.790 6.623 -1.093 1.00 94.50 206 GLY A C 1
ATOM 1651 O O . GLY A 1 206 ? -6.843 5.404 -0.927 1.00 94.50 206 GLY A O 1
ATOM 1652 N N . GLY A 1 207 ? -7.888 7.339 -1.352 1.00 95.19 207 GLY A N 1
ATOM 1653 C CA . GLY A 1 207 ? -9.231 6.753 -1.424 1.00 95.19 207 GLY A CA 1
ATOM 1654 C C . GLY A 1 207 ? -9.406 5.745 -2.570 1.00 95.19 207 GLY A C 1
ATOM 1655 O O . GLY A 1 207 ? -10.084 4.729 -2.409 1.00 95.19 207 GLY A O 1
ATOM 1656 N N . MET A 1 208 ? -8.771 5.978 -3.725 1.00 96.81 208 MET A N 1
ATOM 1657 C CA . MET A 1 208 ? -8.739 5.008 -4.828 1.00 96.81 208 MET A CA 1
ATOM 1658 C C . MET A 1 208 ? -7.990 3.731 -4.431 1.00 96.81 208 MET A C 1
ATOM 1660 O O . MET A 1 208 ? -8.495 2.637 -4.688 1.00 96.81 208 MET A O 1
ATOM 1664 N N . ALA A 1 209 ? -6.834 3.856 -3.767 1.00 97.94 209 ALA A N 1
ATOM 1665 C CA . ALA A 1 209 ? -6.083 2.711 -3.257 1.00 97.94 209 ALA A CA 1
ATOM 1666 C C . ALA A 1 209 ? -6.915 1.898 -2.255 1.00 97.94 209 ALA A C 1
ATOM 1668 O O . ALA A 1 209 ? -6.961 0.673 -2.353 1.00 97.94 209 ALA A O 1
ATOM 1669 N N . ALA A 1 210 ? -7.632 2.574 -1.350 1.00 97.00 210 ALA A N 1
ATOM 1670 C CA . ALA A 1 210 ? -8.498 1.935 -0.362 1.00 97.00 210 ALA A CA 1
ATOM 1671 C C . ALA A 1 210 ? -9.650 1.158 -1.013 1.00 97.00 210 ALA A C 1
ATOM 1673 O O . ALA A 1 210 ? -9.856 -0.014 -0.699 1.00 97.00 210 ALA A O 1
ATOM 1674 N N . ARG A 1 211 ? -10.375 1.767 -1.962 1.00 95.81 211 ARG A N 1
ATOM 1675 C CA . ARG A 1 211 ? -11.459 1.077 -2.683 1.00 95.81 211 ARG A CA 1
ATOM 1676 C C . ARG A 1 211 ? -10.945 -0.119 -3.477 1.00 95.81 211 ARG A C 1
ATOM 1678 O O . ARG A 1 211 ? -11.542 -1.185 -3.411 1.00 95.81 211 ARG A O 1
ATOM 1685 N N . MET A 1 212 ? -9.811 0.025 -4.162 1.00 96.12 212 MET A N 1
ATOM 1686 C CA . MET A 1 212 ? -9.222 -1.078 -4.922 1.00 96.12 212 MET A CA 1
ATOM 1687 C C . MET A 1 212 ? -8.678 -2.197 -4.013 1.00 96.12 212 MET A C 1
ATOM 1689 O O . MET A 1 212 ? -8.785 -3.365 -4.374 1.00 96.12 212 MET A O 1
ATOM 1693 N N . CYS A 1 213 ? -8.170 -1.882 -2.811 1.00 95.62 213 CYS A N 1
ATOM 1694 C CA . CYS A 1 213 ? -7.848 -2.893 -1.791 1.00 95.62 213 CYS A CA 1
ATOM 1695 C C . CYS A 1 213 ? -9.068 -3.739 -1.414 1.00 95.62 213 CYS A C 1
ATOM 1697 O O . CYS A 1 213 ? -8.956 -4.959 -1.290 1.00 95.62 213 CYS A O 1
ATOM 1699 N N . LEU A 1 214 ? -10.216 -3.090 -1.201 1.00 93.81 214 LEU A N 1
ATOM 1700 C CA . LEU A 1 214 ? -11.458 -3.766 -0.823 1.00 93.81 214 LEU A CA 1
ATOM 1701 C C . LEU A 1 214 ? -12.033 -4.581 -1.984 1.00 93.81 214 LEU A C 1
ATOM 1703 O O . LEU A 1 214 ? -12.448 -5.714 -1.769 1.00 93.81 214 LEU A O 1
ATOM 1707 N N . GLU A 1 215 ? -11.972 -4.054 -3.206 1.00 92.44 215 GLU A N 1
ATOM 1708 C CA . GLU A 1 215 ? -12.369 -4.767 -4.428 1.00 92.44 215 GLU A CA 1
ATOM 1709 C C . GLU A 1 215 ? -11.544 -6.049 -4.638 1.00 92.44 215 GLU A C 1
ATOM 1711 O O . GLU A 1 215 ? -12.068 -7.099 -5.003 1.00 92.44 215 GLU A O 1
ATOM 1716 N N . LEU A 1 216 ? -10.243 -5.997 -4.336 1.00 93.19 216 LEU A N 1
ATOM 1717 C CA . LEU A 1 216 ? -9.355 -7.166 -4.347 1.00 93.19 216 LEU A CA 1
ATOM 1718 C C . LEU A 1 216 ? -9.569 -8.114 -3.160 1.00 93.19 216 LEU A C 1
ATOM 1720 O O . LEU A 1 216 ? -8.957 -9.184 -3.112 1.00 93.19 216 LEU A O 1
ATOM 1724 N N . GLY A 1 217 ? -10.390 -7.729 -2.183 1.00 93.06 217 GLY A N 1
ATOM 1725 C CA . GLY A 1 217 ? -10.652 -8.553 -1.016 1.00 93.06 217 GLY A CA 1
ATOM 1726 C C . GLY A 1 217 ? -9.564 -8.603 0.022 1.00 93.06 217 GLY A C 1
ATOM 1727 O O . GLY A 1 217 ? -9.533 -9.535 0.831 1.00 93.06 217 GLY A O 1
ATOM 1728 N N . LEU A 1 218 ? -8.627 -7.658 -0.014 1.00 94.94 218 LEU A N 1
ATOM 1729 C CA . LEU A 1 218 ? -7.430 -7.756 0.809 1.00 94.94 218 LEU A CA 1
ATOM 1730 C C . LEU A 1 218 ? -7.743 -7.665 2.296 1.00 94.94 218 LEU A C 1
ATOM 1732 O O . LEU A 1 218 ? -6.903 -8.055 3.084 1.00 94.94 218 LEU A O 1
ATOM 1736 N N . ASN A 1 219 ? -8.929 -7.187 2.685 1.00 94.06 219 ASN A N 1
ATOM 1737 C CA . ASN A 1 219 ? -9.364 -7.086 4.072 1.00 94.06 219 ASN A CA 1
ATOM 1738 C C . ASN A 1 219 ? -9.784 -8.429 4.698 1.00 94.06 219 ASN A C 1
ATOM 1740 O O . ASN A 1 219 ? -9.904 -8.481 5.924 1.00 94.06 219 ASN A O 1
ATOM 1744 N N . ILE A 1 220 ? -9.952 -9.510 3.926 1.00 92.50 220 ILE A N 1
ATOM 1745 C CA . ILE A 1 220 ? -10.366 -10.832 4.427 1.00 92.50 220 ILE A CA 1
ATOM 1746 C C . ILE A 1 220 ? -9.282 -11.886 4.145 1.00 92.50 220 ILE A C 1
ATOM 1748 O O . ILE A 1 220 ? -9.168 -12.410 3.038 1.00 92.50 220 ILE A O 1
ATOM 1752 N N . ASP A 1 221 ? -8.536 -12.260 5.184 1.00 91.31 221 ASP A N 1
ATOM 1753 C CA . ASP A 1 221 ? -7.494 -13.290 5.131 1.00 91.31 221 ASP A CA 1
ATOM 1754 C C . ASP A 1 221 ? -7.970 -14.581 5.814 1.00 91.31 221 ASP A C 1
ATOM 1756 O O . ASP A 1 221 ? -8.010 -14.689 7.040 1.00 91.31 221 ASP A O 1
ATOM 1760 N N . THR A 1 222 ? -8.339 -15.576 5.014 1.00 88.25 222 THR A N 1
ATOM 1761 C CA . THR A 1 222 ? -8.789 -16.897 5.460 1.00 88.25 222 THR A CA 1
ATOM 1762 C C . THR A 1 222 ? -8.153 -17.974 4.582 1.00 88.25 222 THR A C 1
ATOM 1764 O O . THR A 1 222 ? -7.828 -17.691 3.428 1.00 88.25 222 THR A O 1
ATOM 1767 N N . PRO A 1 223 ? -8.044 -19.234 5.043 1.00 85.06 223 PRO A N 1
ATOM 1768 C CA . PRO A 1 223 ? -7.563 -20.327 4.193 1.00 85.06 223 PRO A CA 1
ATOM 1769 C C . PRO A 1 223 ? -8.318 -20.430 2.857 1.00 85.06 223 PRO A C 1
ATOM 1771 O O . PRO A 1 223 ? -7.720 -20.701 1.823 1.00 85.06 223 PRO A O 1
ATOM 1774 N N . ARG A 1 224 ? -9.625 -20.126 2.858 1.00 82.00 224 ARG A N 1
ATOM 1775 C CA . ARG A 1 224 ? -10.455 -20.106 1.646 1.00 82.00 224 ARG A CA 1
ATOM 1776 C C . ARG A 1 224 ? -10.113 -18.947 0.704 1.00 82.00 224 ARG A C 1
ATOM 1778 O O . ARG A 1 224 ? -10.137 -19.146 -0.505 1.00 82.00 224 ARG A O 1
ATOM 1785 N N . THR A 1 225 ? -9.833 -17.751 1.227 1.00 81.62 225 THR A N 1
ATOM 1786 C CA . THR A 1 225 ? -9.514 -16.581 0.389 1.00 81.62 225 THR A CA 1
ATOM 1787 C C . THR A 1 225 ? -8.098 -16.630 -0.172 1.00 81.62 225 THR A C 1
ATOM 1789 O O . THR A 1 225 ? -7.905 -16.149 -1.285 1.00 81.62 225 THR A O 1
ATOM 1792 N N . ARG A 1 226 ? -7.145 -17.253 0.541 1.00 85.38 226 ARG A N 1
ATOM 1793 C CA . ARG A 1 226 ? -5.756 -17.461 0.085 1.00 85.38 226 ARG A CA 1
ATOM 1794 C C . ARG A 1 226 ? -5.652 -18.350 -1.156 1.00 85.38 226 ARG A C 1
ATOM 179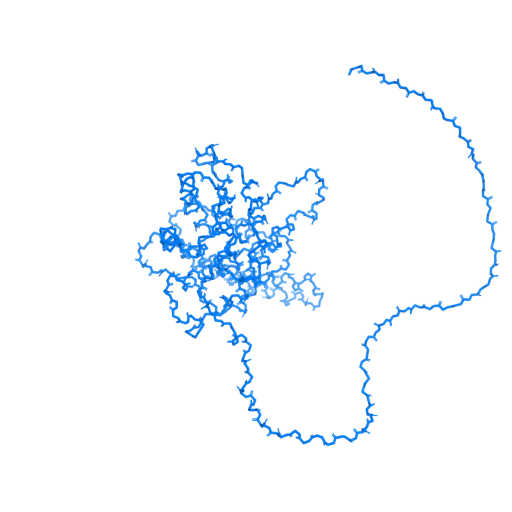6 O O . ARG A 1 226 ? -4.763 -18.138 -1.973 1.00 85.38 226 ARG A O 1
ATOM 1803 N N . GLY A 1 227 ? -6.540 -19.334 -1.305 1.00 81.12 227 GLY A N 1
ATOM 1804 C CA . GLY A 1 227 ? -6.495 -20.270 -2.429 1.00 81.12 227 GLY A CA 1
ATOM 1805 C C . GLY A 1 227 ? -5.164 -21.031 -2.491 1.00 81.12 227 GLY A C 1
ATOM 1806 O O . GLY A 1 227 ? -4.758 -21.632 -1.503 1.00 81.12 227 GLY A O 1
ATOM 1807 N N . MET A 1 228 ? -4.500 -20.997 -3.651 1.00 83.50 228 MET A N 1
ATOM 1808 C CA . MET A 1 228 ? -3.196 -21.641 -3.897 1.00 83.50 228 MET A CA 1
ATOM 1809 C C . MET A 1 228 ? -2.037 -20.635 -4.020 1.00 83.50 228 MET A C 1
ATOM 1811 O O . MET A 1 228 ? -1.058 -20.908 -4.711 1.00 83.50 228 MET A O 1
ATOM 1815 N N . LEU A 1 229 ? -2.168 -19.450 -3.422 1.00 89.75 229 LEU A N 1
ATOM 1816 C CA . LEU A 1 229 ? -1.105 -18.442 -3.432 1.00 89.75 229 LEU A CA 1
ATOM 1817 C C . LEU A 1 229 ? 0.097 -18.895 -2.596 1.00 89.75 229 LEU A C 1
ATOM 1819 O O . LEU A 1 229 ? -0.075 -19.579 -1.585 1.00 89.75 229 LEU A O 1
ATOM 1823 N N . SER A 1 230 ? 1.299 -18.477 -2.998 1.00 91.50 230 SER A N 1
ATOM 1824 C CA . SER A 1 230 ? 2.507 -18.700 -2.195 1.00 91.50 230 SER A CA 1
ATOM 1825 C C . SER A 1 230 ? 2.501 -17.856 -0.912 1.00 91.50 230 SER A C 1
ATOM 1827 O O . SER A 1 230 ? 1.753 -16.880 -0.791 1.00 91.50 230 SER A O 1
ATOM 1829 N N . GLU A 1 231 ? 3.358 -18.190 0.054 1.00 91.50 231 GLU A N 1
ATOM 1830 C CA . GLU A 1 231 ? 3.488 -17.404 1.291 1.00 91.50 231 GLU A CA 1
ATOM 1831 C C . GLU A 1 231 ? 3.972 -15.970 1.009 1.00 91.50 231 GLU A C 1
ATOM 1833 O O . GLU A 1 231 ? 3.481 -15.015 1.614 1.00 91.50 231 GLU A O 1
ATOM 1838 N N . GLU A 1 232 ? 4.852 -15.778 0.024 1.00 91.56 232 GLU A N 1
ATOM 1839 C CA . GLU A 1 232 ? 5.298 -14.458 -0.435 1.00 91.56 232 GLU A CA 1
ATOM 1840 C C . GLU A 1 232 ? 4.140 -13.635 -1.019 1.00 91.56 232 GLU A C 1
ATOM 1842 O O . GLU A 1 232 ? 4.036 -12.430 -0.778 1.00 91.56 232 GLU A O 1
ATOM 1847 N N . GLU A 1 233 ? 3.245 -14.278 -1.772 1.00 93.25 233 GLU A N 1
ATOM 1848 C CA . GLU A 1 233 ? 2.061 -13.647 -2.356 1.00 93.25 233 GLU A CA 1
ATOM 1849 C C . GLU A 1 233 ? 1.004 -13.282 -1.303 1.00 93.25 233 GLU A C 1
ATOM 1851 O O . GLU A 1 233 ? 0.333 -12.245 -1.419 1.00 93.25 233 GLU A O 1
ATOM 1856 N N . ILE A 1 234 ? 0.840 -14.123 -0.282 1.00 94.50 234 ILE A N 1
ATOM 1857 C CA . ILE A 1 234 ? -0.008 -13.854 0.885 1.00 94.50 234 ILE A CA 1
ATOM 1858 C C . ILE A 1 234 ? 0.547 -12.654 1.655 1.00 94.50 234 ILE A C 1
ATOM 1860 O O . ILE A 1 234 ? -0.186 -11.710 1.967 1.00 94.50 234 ILE A O 1
ATOM 1864 N N . GLU A 1 235 ? 1.851 -12.651 1.914 1.00 94.81 235 GLU A N 1
ATOM 1865 C CA . GLU A 1 235 ? 2.520 -11.586 2.650 1.00 94.81 235 GLU A CA 1
ATOM 1866 C C . GLU A 1 235 ? 2.505 -10.256 1.888 1.00 94.81 235 GLU A C 1
ATOM 1868 O O . GLU A 1 235 ? 2.230 -9.213 2.485 1.00 94.81 235 GLU A O 1
ATOM 1873 N N . LEU A 1 236 ? 2.689 -10.272 0.563 1.00 96.25 236 LEU A N 1
ATOM 1874 C CA . LEU A 1 236 ? 2.494 -9.095 -0.289 1.00 96.25 236 LEU A CA 1
ATOM 1875 C C . LEU A 1 236 ? 1.108 -8.470 -0.062 1.00 96.25 236 LEU A C 1
ATOM 1877 O O . LEU A 1 236 ? 0.999 -7.265 0.155 1.00 96.25 236 LEU A O 1
ATOM 1881 N N . ARG A 1 237 ? 0.042 -9.276 -0.059 1.00 97.00 237 ARG A N 1
ATOM 1882 C CA . ARG A 1 237 ? -1.340 -8.794 0.126 1.00 97.00 237 ARG A CA 1
ATOM 1883 C C . ARG A 1 237 ? -1.575 -8.207 1.516 1.00 97.00 237 ARG A C 1
ATOM 1885 O O . ARG A 1 237 ? -2.198 -7.147 1.626 1.00 97.00 237 ARG A O 1
ATOM 1892 N N . ARG A 1 238 ? -1.024 -8.836 2.560 1.00 97.12 238 ARG A N 1
ATOM 1893 C CA . ARG A 1 238 ? -1.053 -8.301 3.933 1.00 97.12 238 ARG A CA 1
ATOM 1894 C C . ARG A 1 238 ? -0.333 -6.959 4.023 1.00 97.12 238 ARG A C 1
ATOM 1896 O O . ARG A 1 238 ? -0.909 -5.995 4.528 1.00 97.12 238 ARG A O 1
ATOM 1903 N N . ARG A 1 239 ? 0.901 -6.873 3.509 1.00 97.50 239 ARG A N 1
ATOM 1904 C CA . ARG A 1 239 ? 1.701 -5.635 3.504 1.00 97.50 239 ARG A CA 1
ATOM 1905 C C . ARG A 1 239 ? 0.990 -4.514 2.756 1.00 97.50 239 ARG A C 1
ATOM 1907 O O . ARG A 1 239 ? 0.950 -3.392 3.259 1.00 97.50 239 ARG A O 1
ATOM 1914 N N . VAL A 1 240 ? 0.372 -4.814 1.615 1.00 98.31 240 VAL A N 1
ATOM 1915 C CA . VAL A 1 240 ? -0.381 -3.845 0.806 1.00 98.31 240 VAL A CA 1
ATOM 1916 C C . VAL A 1 240 ? -1.610 -3.318 1.538 1.00 98.31 240 VAL A C 1
ATOM 1918 O O . VAL A 1 240 ? -1.754 -2.099 1.649 1.00 98.31 240 VAL A O 1
ATOM 1921 N N . LEU A 1 241 ? -2.447 -4.192 2.111 1.00 98.12 241 LEU A N 1
ATOM 1922 C CA . LEU A 1 241 ? -3.606 -3.757 2.896 1.00 98.12 241 LEU A CA 1
ATOM 1923 C C . LEU A 1 241 ? -3.184 -2.845 4.050 1.00 98.12 241 LEU A C 1
ATOM 1925 O O . LEU A 1 241 ? -3.715 -1.746 4.205 1.00 98.12 241 LEU A O 1
ATOM 1929 N N . TRP A 1 242 ? -2.246 -3.308 4.877 1.00 98.00 242 TRP A N 1
ATOM 1930 C CA . TRP A 1 242 ? -1.862 -2.583 6.084 1.00 98.00 242 TRP A CA 1
ATOM 1931 C C . TRP A 1 242 ? -1.105 -1.292 5.774 1.00 98.00 242 TRP A C 1
ATOM 1933 O O . TRP A 1 242 ? -1.236 -0.320 6.516 1.00 98.00 242 TRP A O 1
ATOM 1943 N N . SER A 1 243 ? -0.389 -1.232 4.647 1.00 97.62 243 SER A N 1
ATOM 1944 C CA . SER A 1 243 ? 0.204 0.013 4.145 1.00 97.62 243 SER A CA 1
ATOM 1945 C C . SER A 1 243 ? -0.866 0.996 3.684 1.00 97.62 243 SER A C 1
ATOM 1947 O O . SER A 1 243 ? -0.777 2.183 3.992 1.00 97.62 243 SER A O 1
ATOM 1949 N N . CYS A 1 244 ? -1.906 0.513 3.000 1.00 97.31 244 CYS A N 1
ATOM 1950 C CA . CYS A 1 244 ? -3.041 1.343 2.615 1.00 97.31 244 CYS A CA 1
ATOM 1951 C C . CYS A 1 244 ? -3.784 1.881 3.848 1.00 97.31 244 CYS A C 1
ATOM 1953 O O . CYS A 1 244 ? -4.084 3.069 3.905 1.00 97.31 244 CYS A O 1
ATOM 1955 N N . TYR A 1 245 ? -4.021 1.039 4.862 1.00 97.25 245 TYR A N 1
ATOM 1956 C CA . TYR A 1 245 ? -4.619 1.448 6.138 1.00 97.25 245 TYR A CA 1
ATOM 1957 C C . TYR A 1 245 ? -3.775 2.514 6.852 1.00 97.25 245 TYR A C 1
ATOM 1959 O O . TYR A 1 245 ? -4.305 3.532 7.296 1.00 97.25 245 TYR A O 1
ATOM 1967 N N . PHE A 1 246 ? -2.458 2.303 6.931 1.00 94.81 246 PHE A N 1
ATOM 1968 C CA . PHE A 1 246 ? -1.517 3.249 7.532 1.00 94.81 246 PHE A CA 1
ATOM 1969 C C . PHE A 1 246 ? -1.557 4.620 6.835 1.00 94.81 246 PHE A C 1
ATOM 1971 O O . PHE A 1 246 ? -1.648 5.656 7.500 1.00 94.81 246 PHE A O 1
ATOM 1978 N N . LEU A 1 247 ? -1.524 4.635 5.498 1.00 93.50 247 LEU A N 1
ATOM 1979 C CA . LEU A 1 247 ? -1.571 5.870 4.712 1.00 93.50 247 LEU A CA 1
ATOM 1980 C C . LEU A 1 247 ? -2.912 6.591 4.848 1.00 93.50 247 LEU A C 1
ATOM 1982 O O . LEU A 1 247 ? -2.921 7.800 5.059 1.00 93.50 247 LEU A O 1
ATOM 1986 N N . ASP A 1 248 ? -4.022 5.855 4.792 1.00 93.38 248 ASP A N 1
ATOM 1987 C CA . ASP A 1 248 ? -5.376 6.384 4.970 1.00 93.38 248 ASP A CA 1
ATOM 1988 C C . ASP A 1 248 ? -5.506 7.120 6.313 1.00 93.38 248 ASP A C 1
ATOM 1990 O O . ASP A 1 248 ? -5.916 8.276 6.347 1.00 93.38 248 ASP A O 1
ATOM 1994 N N . LYS A 1 249 ? -5.032 6.524 7.419 1.00 91.19 249 LYS A N 1
ATOM 1995 C CA . LYS A 1 249 ? -5.046 7.194 8.732 1.00 91.19 249 LYS A CA 1
ATOM 1996 C C . LYS A 1 249 ? -4.117 8.403 8.802 1.00 91.19 249 LYS A C 1
ATOM 1998 O O . LYS A 1 249 ? -4.510 9.433 9.344 1.00 91.19 249 LYS A O 1
ATOM 2003 N N . THR A 1 250 ? -2.911 8.294 8.245 1.00 87.88 250 THR A N 1
ATOM 2004 C CA . THR A 1 250 ? -1.936 9.397 8.237 1.00 87.88 250 THR A CA 1
ATOM 2005 C C . THR A 1 250 ? -2.472 10.607 7.466 1.00 87.88 250 THR A C 1
ATOM 2007 O O . THR A 1 250 ? -2.355 11.743 7.923 1.00 87.88 250 THR A O 1
ATOM 2010 N N . GLN A 1 251 ? -3.100 10.375 6.311 1.00 86.19 251 GLN A N 1
ATOM 2011 C CA . GLN A 1 251 ? -3.685 11.433 5.488 1.00 86.19 251 GLN A CA 1
ATOM 2012 C C . GLN A 1 251 ? -4.937 12.033 6.130 1.00 86.19 251 GLN A C 1
ATOM 2014 O O . GLN A 1 251 ? -5.088 13.255 6.130 1.00 86.19 251 GLN A O 1
ATOM 2019 N N . SER A 1 252 ? -5.820 11.204 6.691 1.00 85.00 252 SER A N 1
ATOM 2020 C CA . SER A 1 252 ? -7.018 11.663 7.403 1.00 85.00 252 SER A CA 1
ATOM 2021 C C . SER A 1 252 ? -6.684 12.555 8.591 1.00 85.00 252 SER A C 1
ATOM 2023 O O . SER A 1 252 ? -7.307 13.600 8.744 1.00 85.00 252 SER A O 1
ATOM 2025 N N . MET A 1 253 ? -5.652 12.203 9.362 1.00 81.88 253 MET A N 1
ATOM 2026 C CA . MET A 1 253 ? -5.125 13.042 10.439 1.00 81.88 253 MET A CA 1
ATOM 2027 C C . MET A 1 253 ? -4.655 14.399 9.917 1.00 81.88 253 MET A C 1
ATOM 2029 O O . MET A 1 253 ? -5.127 15.439 10.364 1.00 81.88 253 MET A O 1
ATOM 2033 N N . TYR A 1 254 ? -3.742 14.390 8.942 1.00 79.81 254 TYR A N 1
ATOM 2034 C CA . TYR A 1 254 ? -3.126 15.619 8.446 1.00 79.81 254 TYR A CA 1
ATOM 2035 C C . TYR A 1 254 ? -4.142 16.570 7.799 1.00 79.81 254 TYR A C 1
ATOM 2037 O O . TYR A 1 254 ? -4.047 17.784 7.943 1.00 79.81 254 TYR A O 1
ATOM 2045 N N . SER A 1 255 ? -5.126 16.014 7.089 1.00 78.75 255 SER A N 1
ATOM 2046 C CA . SER A 1 255 ? -6.124 16.794 6.352 1.00 78.75 255 SER A CA 1
ATOM 2047 C C . SER A 1 255 ? -7.435 17.025 7.108 1.00 78.75 255 SER A C 1
ATOM 2049 O O . SER A 1 255 ? -8.307 17.701 6.565 1.00 78.75 255 SER A O 1
ATOM 2051 N N . GLN A 1 256 ? -7.584 16.478 8.323 1.00 79.81 256 GLN A N 1
ATOM 2052 C CA . GLN A 1 256 ? -8.832 16.485 9.101 1.00 79.81 256 GLN A CA 1
ATOM 2053 C C . GLN A 1 256 ? -10.030 15.928 8.309 1.00 79.81 256 GLN A C 1
ATOM 2055 O O . GLN A 1 256 ? -11.154 16.422 8.392 1.00 79.81 256 GLN A O 1
ATOM 2060 N N . ARG A 1 257 ? -9.783 14.899 7.489 1.00 82.75 257 ARG A N 1
ATOM 2061 C CA . ARG A 1 257 ? -10.797 14.253 6.639 1.00 82.75 257 ARG A CA 1
ATOM 2062 C C . ARG A 1 257 ? -11.163 12.873 7.176 1.00 82.75 257 ARG A C 1
ATOM 2064 O O . ARG A 1 257 ? -10.302 12.210 7.755 1.00 82.75 257 ARG A O 1
ATOM 2071 N N . PRO A 1 258 ? -12.385 12.375 6.911 1.00 85.25 258 PRO A N 1
ATOM 2072 C CA . PRO A 1 258 ? -12.735 10.990 7.198 1.00 85.25 258 PRO A CA 1
ATOM 2073 C C . PRO A 1 258 ? -11.764 10.006 6.539 1.00 85.25 258 PRO A C 1
ATOM 2075 O O . PRO A 1 258 ? -11.174 10.290 5.492 1.00 85.25 258 PRO A O 1
ATOM 2078 N N . TRP A 1 259 ? -11.600 8.847 7.166 1.00 89.94 259 TRP A N 1
ATOM 2079 C CA . TRP A 1 259 ? -10.780 7.752 6.657 1.00 89.94 259 TRP A CA 1
ATOM 2080 C C . TRP A 1 259 ? -11.643 6.704 5.955 1.00 89.94 259 TRP A C 1
ATOM 2082 O O . TRP A 1 259 ? -12.816 6.528 6.279 1.00 89.94 259 TRP A O 1
ATOM 2092 N N . SER A 1 260 ? -11.057 5.995 4.996 1.00 91.19 260 SER A N 1
ATOM 2093 C CA . SER A 1 260 ? -11.763 5.031 4.146 1.00 91.19 260 SER A CA 1
ATOM 2094 C C . SER A 1 260 ? -11.787 3.620 4.743 1.00 91.19 260 SER A C 1
ATOM 2096 O O . SER A 1 260 ? -12.762 2.891 4.576 1.00 91.19 260 SER A O 1
ATOM 2098 N N . LEU A 1 261 ? -10.711 3.203 5.421 1.00 94.56 261 LEU A N 1
ATOM 2099 C CA . LEU A 1 261 ? -10.538 1.833 5.916 1.00 94.56 261 LEU A CA 1
ATOM 2100 C C . LEU A 1 261 ? -10.743 1.763 7.429 1.00 94.56 261 LEU A C 1
ATOM 2102 O O . LEU A 1 261 ? -9.940 2.292 8.188 1.00 94.56 261 LEU A O 1
ATOM 2106 N N . SER A 1 262 ? -11.780 1.078 7.899 1.00 93.69 262 SER A N 1
ATOM 2107 C CA . SER A 1 262 ? -11.980 0.842 9.335 1.00 93.69 262 SER A CA 1
ATOM 2108 C C . SER A 1 262 ? -11.197 -0.383 9.808 1.00 93.69 262 SER A C 1
ATOM 2110 O O . SER A 1 262 ? -11.258 -1.442 9.184 1.00 93.69 262 SER A O 1
ATOM 2112 N N . SER A 1 263 ? -10.539 -0.302 10.965 1.00 94.25 263 SER A N 1
ATOM 2113 C CA . SER A 1 263 ? -9.925 -1.478 11.601 1.00 94.25 263 SER A CA 1
ATOM 2114 C C . SER A 1 263 ? -10.944 -2.579 11.912 1.00 94.25 263 SER A C 1
ATOM 2116 O O . SER A 1 263 ? -10.607 -3.760 11.868 1.00 94.25 263 SER A O 1
ATOM 2118 N N . SER A 1 264 ? -12.215 -2.236 12.165 1.00 92.56 264 SER A N 1
ATOM 2119 C CA . SER A 1 264 ? -13.257 -3.231 12.461 1.00 92.56 264 SER A CA 1
ATOM 2120 C C . SER A 1 264 ? -13.630 -4.109 11.260 1.00 92.56 264 SER A C 1
ATOM 2122 O O . SER A 1 264 ? -14.046 -5.259 11.457 1.00 92.56 264 SER A O 1
ATOM 2124 N N . SER A 1 265 ? -13.461 -3.598 10.033 1.00 91.12 265 SER A N 1
ATOM 2125 C CA . SER A 1 265 ? -13.772 -4.306 8.781 1.00 91.12 265 SER A CA 1
ATOM 2126 C C . SER A 1 265 ? -12.589 -5.099 8.214 1.00 91.12 265 SER A C 1
ATOM 2128 O O . SER A 1 265 ? -12.750 -5.829 7.231 1.00 91.12 265 SER A O 1
ATOM 2130 N N . ILE A 1 266 ? -11.416 -5.006 8.845 1.00 94.94 266 ILE A N 1
ATOM 2131 C CA . ILE A 1 266 ? -10.222 -5.766 8.483 1.00 94.94 266 ILE A CA 1
ATOM 2132 C C . ILE A 1 266 ? -10.149 -7.030 9.345 1.00 94.94 266 ILE A C 1
ATOM 2134 O O . ILE A 1 266 ? -10.054 -6.974 10.569 1.00 94.94 266 ILE A O 1
ATOM 2138 N N . LYS A 1 267 ? -10.184 -8.193 8.690 1.00 93.69 267 LYS A N 1
ATOM 2139 C CA . LYS A 1 267 ? -9.944 -9.523 9.284 1.00 93.69 267 LYS A CA 1
ATOM 2140 C C . LYS A 1 267 ? -8.613 -10.123 8.837 1.00 93.69 267 LYS A C 1
ATOM 2142 O O . LYS A 1 267 ? -8.359 -11.304 9.040 1.00 93.69 267 LYS A O 1
ATOM 2147 N N . THR A 1 268 ? -7.776 -9.307 8.210 1.00 94.88 268 THR A N 1
ATOM 2148 C CA . THR A 1 268 ? -6.475 -9.722 7.701 1.00 94.88 268 THR A CA 1
ATOM 2149 C C . THR A 1 268 ? -5.423 -9.682 8.781 1.00 94.88 268 THR A C 1
ATOM 2151 O O . THR A 1 268 ? -5.371 -8.734 9.562 1.00 94.88 268 THR A O 1
ATOM 2154 N N . GLN A 1 269 ? -4.596 -10.723 8.839 1.00 95.12 269 GLN A N 1
ATOM 2155 C CA . GLN A 1 269 ? -3.526 -10.798 9.825 1.00 95.12 269 GLN A CA 1
ATOM 2156 C C . GLN A 1 269 ? -2.489 -9.704 9.562 1.00 95.12 269 GLN A C 1
ATOM 2158 O O . GLN A 1 269 ? -2.324 -9.241 8.430 1.00 95.12 269 GLN A O 1
ATOM 2163 N N . LEU A 1 270 ? -1.806 -9.264 10.619 1.00 95.56 270 LEU A N 1
ATOM 2164 C CA . LEU A 1 270 ? -0.682 -8.345 10.468 1.00 95.56 270 LEU A CA 1
ATOM 2165 C C . LEU A 1 270 ? 0.421 -8.994 9.609 1.00 95.56 270 LEU A C 1
ATOM 2167 O O . LEU A 1 270 ? 0.537 -10.221 9.618 1.00 95.56 270 LEU A O 1
ATOM 2171 N N . PRO A 1 271 ? 1.223 -8.193 8.884 1.00 94.19 271 PRO A N 1
ATOM 2172 C CA . PRO A 1 271 ? 2.338 -8.698 8.083 1.00 94.19 271 PRO A CA 1
ATOM 2173 C C . PRO A 1 271 ? 3.288 -9.529 8.942 1.00 94.19 271 PRO A C 1
ATOM 2175 O O . PRO A 1 271 ? 3.514 -9.175 10.096 1.00 94.19 271 PRO A O 1
ATOM 2178 N N . SER A 1 272 ? 3.838 -10.608 8.403 1.00 90.06 272 SER A N 1
ATOM 2179 C CA . SER A 1 272 ? 4.702 -11.552 9.115 1.00 90.06 272 SER A CA 1
ATOM 2180 C C . SER A 1 272 ? 6.100 -11.620 8.505 1.00 90.06 272 SER A C 1
ATOM 2182 O O . SER A 1 272 ? 6.312 -11.342 7.325 1.00 90.06 272 SER A O 1
ATOM 2184 N N . VAL A 1 273 ? 7.079 -11.988 9.328 1.00 85.19 273 VAL A N 1
ATOM 2185 C CA . VAL A 1 273 ? 8.444 -12.235 8.860 1.00 85.19 273 VAL A CA 1
ATOM 2186 C C . VAL A 1 273 ? 8.458 -13.601 8.177 1.00 85.19 273 VAL A C 1
ATOM 2188 O O . VAL A 1 273 ? 8.214 -14.609 8.832 1.00 85.19 273 VAL A O 1
ATOM 2191 N N . LEU A 1 274 ? 8.706 -13.622 6.865 1.00 80.31 274 LEU A N 1
ATOM 2192 C CA . LEU A 1 274 ? 8.733 -14.860 6.074 1.00 80.31 274 LEU A CA 1
ATOM 2193 C C . LEU A 1 274 ? 9.920 -15.755 6.461 1.00 80.31 274 LEU A C 1
ATOM 2195 O O . LEU A 1 274 ? 9.765 -16.966 6.583 1.00 80.31 274 LEU A O 1
ATOM 2199 N N . CYS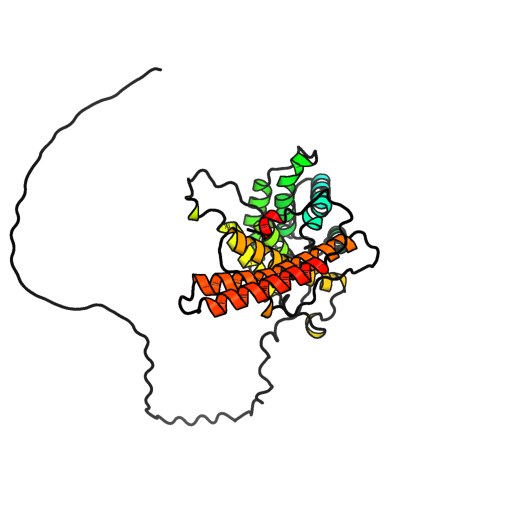 A 1 275 ? 11.085 -15.146 6.700 1.00 75.94 275 CYS A N 1
ATOM 2200 C CA . CYS A 1 275 ? 12.326 -15.830 7.055 1.00 75.94 275 CYS A CA 1
ATOM 2201 C C . CYS A 1 275 ? 12.909 -15.225 8.346 1.00 75.94 275 CYS A C 1
ATOM 2203 O O . CYS A 1 275 ? 13.378 -14.086 8.312 1.00 75.94 275 CYS A O 1
ATOM 2205 N N . PRO A 1 276 ? 12.887 -15.939 9.487 1.00 67.50 276 PRO A N 1
ATOM 2206 C CA . PRO A 1 276 ? 13.515 -15.472 10.726 1.00 67.50 276 PRO A CA 1
ATOM 2207 C C . PRO A 1 276 ? 15.022 -15.224 10.541 1.00 67.50 276 PRO A C 1
ATOM 2209 O O . PRO A 1 276 ? 15.706 -16.047 9.931 1.00 67.50 276 PRO A O 1
ATOM 2212 N N . GLY A 1 277 ? 15.547 -14.108 11.058 1.00 64.25 277 GLY A N 1
ATOM 2213 C CA . GLY A 1 277 ? 16.947 -13.697 10.876 1.00 64.25 277 GLY A CA 1
ATOM 2214 C C . GLY A 1 277 ? 17.240 -12.936 9.575 1.00 64.25 277 GLY A C 1
ATOM 2215 O O . GLY A 1 277 ? 18.394 -12.585 9.320 1.00 64.25 277 GLY A O 1
ATOM 2216 N N . ASP A 1 278 ? 16.223 -12.663 8.754 1.00 74.88 278 ASP A N 1
ATOM 2217 C CA . ASP A 1 278 ? 16.343 -11.799 7.578 1.00 74.88 278 ASP A CA 1
ATOM 2218 C C . ASP A 1 278 ? 16.530 -10.324 7.984 1.00 74.88 278 ASP A C 1
ATOM 2220 O O . ASP A 1 278 ? 16.014 -9.851 8.998 1.00 74.88 278 ASP A O 1
ATOM 2224 N N . GLN A 1 279 ? 17.225 -9.551 7.149 1.00 72.56 279 GLN A N 1
ATOM 2225 C CA . GLN A 1 279 ? 17.435 -8.113 7.340 1.00 72.56 279 GLN A CA 1
ATOM 2226 C C . GLN A 1 279 ? 16.112 -7.324 7.382 1.00 72.56 279 GLN A C 1
ATOM 2228 O O . GLN A 1 279 ? 16.075 -6.215 7.922 1.00 72.56 279 GLN A O 1
ATOM 2233 N N . GLU A 1 280 ? 15.026 -7.874 6.824 1.00 82.81 280 GLU A N 1
ATOM 2234 C CA . GLU A 1 280 ? 13.688 -7.274 6.881 1.00 82.81 280 GLU A CA 1
ATOM 2235 C C . GLU A 1 280 ? 12.981 -7.457 8.239 1.00 82.81 280 GLU A C 1
ATOM 2237 O O . GLU A 1 280 ? 12.024 -6.729 8.509 1.00 82.81 280 GLU A O 1
ATOM 2242 N N . GLU A 1 281 ? 13.431 -8.358 9.122 1.00 88.00 281 GLU A N 1
ATOM 2243 C CA . GLU A 1 281 ? 12.729 -8.693 10.375 1.00 88.00 281 GLU A CA 1
ATOM 2244 C C . GLU A 1 281 ? 12.456 -7.460 11.250 1.00 88.00 281 GLU A C 1
ATOM 2246 O O . GLU A 1 281 ? 11.323 -7.228 11.688 1.00 88.00 281 GLU A O 1
ATOM 2251 N N . ALA A 1 282 ? 13.469 -6.613 11.443 1.00 87.62 282 ALA A N 1
ATOM 2252 C CA . ALA A 1 282 ? 13.335 -5.380 12.215 1.00 87.62 282 ALA A CA 1
ATOM 2253 C C . ALA A 1 282 ? 12.360 -4.385 11.558 1.00 87.62 282 ALA A C 1
ATOM 2255 O O . ALA A 1 282 ? 11.583 -3.725 12.250 1.00 87.62 282 ALA A O 1
ATOM 2256 N N . ILE A 1 283 ? 12.366 -4.298 10.222 1.00 89.56 283 ILE A N 1
ATOM 2257 C CA . ILE A 1 283 ? 11.494 -3.395 9.455 1.00 89.56 283 ILE A CA 1
ATOM 2258 C C . ILE A 1 283 ? 10.033 -3.835 9.594 1.00 89.56 283 ILE A C 1
ATOM 2260 O O . ILE A 1 283 ? 9.163 -3.009 9.878 1.00 89.56 283 ILE A O 1
ATOM 2264 N N . ILE A 1 284 ? 9.758 -5.132 9.439 1.00 91.62 284 ILE A N 1
ATOM 2265 C CA . ILE A 1 284 ? 8.402 -5.681 9.545 1.00 91.62 284 ILE A CA 1
ATOM 2266 C C . ILE A 1 284 ? 7.884 -5.599 10.973 1.00 91.62 284 ILE A C 1
ATOM 2268 O O . ILE A 1 284 ? 6.752 -5.165 11.178 1.00 91.62 284 ILE A O 1
ATOM 2272 N N . THR A 1 285 ? 8.718 -5.913 11.962 1.00 89.88 285 THR A N 1
ATOM 2273 C CA . THR A 1 285 ? 8.356 -5.765 13.377 1.00 89.88 285 THR A CA 1
ATOM 2274 C C . THR A 1 285 ? 7.996 -4.313 13.695 1.00 89.88 285 THR A C 1
ATOM 2276 O O . THR A 1 285 ? 6.916 -4.037 14.222 1.00 89.88 285 THR A O 1
ATOM 2279 N N . GLN A 1 286 ? 8.833 -3.350 13.293 1.00 89.00 286 GLN A N 1
ATOM 2280 C CA . GLN A 1 286 ? 8.531 -1.928 13.470 1.00 89.00 286 GLN A CA 1
ATOM 2281 C C . GLN A 1 286 ? 7.232 -1.523 12.760 1.00 89.00 286 GLN A C 1
ATOM 2283 O O . GLN A 1 286 ? 6.420 -0.780 13.320 1.00 89.00 286 GLN A O 1
ATOM 2288 N N . PHE A 1 287 ? 6.997 -2.030 11.550 1.00 92.12 287 PHE A N 1
ATOM 2289 C CA . PHE A 1 287 ? 5.770 -1.759 10.810 1.00 92.12 287 PHE A CA 1
ATOM 2290 C C . PHE A 1 287 ? 4.525 -2.313 11.516 1.00 92.12 287 PHE A C 1
ATOM 2292 O O . PHE A 1 287 ? 3.528 -1.600 11.623 1.00 92.12 287 PHE A O 1
ATOM 2299 N N . GLN A 1 288 ? 4.584 -3.518 12.092 1.00 93.12 288 GLN A N 1
ATOM 2300 C CA . GLN A 1 288 ? 3.500 -4.055 12.921 1.00 93.12 288 GLN A CA 1
ATOM 2301 C C . GLN A 1 288 ? 3.191 -3.142 14.117 1.00 93.12 288 GLN A C 1
ATOM 2303 O O . GLN A 1 288 ? 2.019 -2.903 14.421 1.00 93.12 288 GLN A O 1
ATOM 2308 N N . HIS A 1 289 ? 4.215 -2.618 14.801 1.00 90.38 289 HIS A N 1
ATOM 2309 C CA . HIS A 1 289 ? 4.018 -1.685 15.916 1.00 90.38 289 HIS A CA 1
ATOM 2310 C C . HIS A 1 289 ? 3.373 -0.377 15.461 1.00 90.38 289 HIS A C 1
ATOM 2312 O O . HIS A 1 289 ? 2.449 0.096 16.126 1.00 90.38 289 HIS A O 1
ATOM 2318 N N . ASN A 1 290 ? 3.797 0.160 14.314 1.00 90.44 290 ASN A N 1
ATOM 2319 C CA . ASN A 1 290 ? 3.187 1.343 13.714 1.00 90.44 290 ASN A CA 1
ATOM 2320 C C . ASN A 1 290 ? 1.710 1.087 13.387 1.00 90.44 290 ASN A C 1
ATOM 2322 O O . ASN A 1 290 ? 0.849 1.868 13.772 1.00 90.44 290 ASN A O 1
ATOM 2326 N N . VAL A 1 291 ? 1.381 -0.037 12.750 1.00 93.38 291 VAL A N 1
ATOM 2327 C CA . VAL A 1 291 ? -0.011 -0.390 12.441 1.00 93.38 291 VAL A CA 1
ATOM 2328 C C . VAL A 1 291 ? -0.856 -0.516 13.713 1.00 93.38 291 VAL A C 1
ATOM 2330 O O . VAL A 1 291 ? -1.947 0.047 13.775 1.00 93.38 291 VAL A O 1
ATOM 2333 N N . LYS A 1 292 ? -0.352 -1.191 14.756 1.00 92.88 292 LYS A N 1
ATOM 2334 C CA . LYS A 1 292 ? -1.039 -1.297 16.059 1.00 92.88 292 LYS A CA 1
ATOM 2335 C C . LYS A 1 292 ? -1.291 0.077 16.686 1.00 92.88 292 LYS A C 1
ATOM 2337 O O . LYS A 1 292 ? -2.383 0.311 17.201 1.00 92.88 292 LYS A O 1
ATOM 2342 N N . LEU A 1 293 ? -0.323 0.992 16.593 1.00 91.62 293 LEU A N 1
ATOM 2343 C CA . LEU A 1 293 ? -0.506 2.379 17.017 1.00 91.62 293 LEU A CA 1
ATOM 2344 C C . LEU A 1 293 ? -1.624 3.054 16.222 1.00 91.62 293 LEU A C 1
ATOM 2346 O O . LEU A 1 293 ? -2.489 3.681 16.815 1.00 91.62 293 LEU A O 1
ATOM 2350 N N . PHE A 1 294 ? -1.665 2.873 14.903 1.00 91.88 294 PHE A N 1
ATOM 2351 C CA . PHE A 1 294 ? -2.706 3.455 14.055 1.00 91.88 294 PHE A CA 1
ATOM 2352 C C . PHE A 1 294 ? -4.101 2.830 14.254 1.00 91.88 294 PHE A C 1
ATOM 2354 O O . PHE A 1 294 ? -5.111 3.470 13.964 1.00 91.88 294 PHE A O 1
ATOM 2361 N N . ILE A 1 295 ? -4.196 1.605 14.779 1.00 93.31 295 ILE A N 1
ATOM 2362 C CA . ILE A 1 295 ? -5.466 1.013 15.243 1.00 93.31 295 ILE A CA 1
ATOM 2363 C C . ILE A 1 295 ? -5.942 1.691 16.533 1.00 93.31 295 ILE A C 1
ATOM 2365 O O . ILE A 1 295 ? -7.130 1.982 16.673 1.00 93.31 295 ILE A O 1
ATOM 2369 N N . LEU A 1 296 ? -5.034 1.965 17.475 1.00 91.88 296 LEU A N 1
ATOM 2370 C CA . LEU A 1 296 ? -5.365 2.768 18.657 1.00 91.88 296 LEU A CA 1
ATOM 2371 C C . LEU A 1 296 ? -5.760 4.183 18.243 1.00 91.88 296 LEU A C 1
ATOM 2373 O O . LEU A 1 296 ? -6.792 4.681 18.676 1.00 91.88 296 LEU A O 1
ATOM 2377 N N . TYR A 1 297 ? -4.991 4.782 17.342 1.00 88.38 297 TYR A N 1
ATOM 2378 C CA . TYR A 1 297 ? -5.223 6.121 16.825 1.00 88.38 297 TYR A CA 1
ATOM 2379 C C . TYR A 1 297 ? -6.612 6.282 16.200 1.00 88.38 297 TYR A C 1
ATOM 2381 O O . TYR A 1 297 ? -7.278 7.280 16.446 1.00 88.38 297 TYR A O 1
ATOM 2389 N N . GLU A 1 298 ? -7.108 5.280 15.465 1.00 91.25 298 GLU A N 1
ATOM 2390 C CA . GLU A 1 298 ? -8.484 5.299 14.957 1.00 91.25 298 GLU A CA 1
ATOM 2391 C C . GLU A 1 298 ? -9.522 5.444 16.086 1.00 91.25 298 GLU A C 1
ATOM 2393 O O . GLU A 1 298 ? -10.521 6.137 15.912 1.00 91.25 298 GLU A O 1
ATOM 2398 N N . GLN A 1 299 ? -9.295 4.844 17.261 1.00 89.19 299 GLN A N 1
ATOM 2399 C CA . GLN A 1 299 ? -10.175 5.040 18.421 1.00 89.19 299 GLN A CA 1
ATOM 2400 C C . GLN A 1 299 ? -10.132 6.492 18.901 1.00 89.19 299 GLN A C 1
ATOM 2402 O O . GLN A 1 299 ? -11.185 7.066 19.166 1.00 89.19 299 GLN A O 1
ATOM 2407 N N . GLY A 1 300 ? -8.942 7.096 18.951 1.00 87.19 300 GLY A N 1
ATOM 2408 C CA . GLY A 1 300 ? -8.769 8.515 19.268 1.00 87.19 300 GLY A CA 1
ATOM 2409 C C . GLY A 1 300 ? -9.499 9.425 18.278 1.00 87.19 300 GLY A C 1
ATOM 2410 O O . GLY A 1 300 ? -10.258 10.297 18.693 1.00 87.19 300 GLY A O 1
ATOM 2411 N N . LEU A 1 301 ? -9.360 9.164 16.973 1.00 83.38 301 LEU A N 1
ATOM 2412 C CA . LEU A 1 301 ? -10.085 9.892 15.930 1.00 83.38 301 LEU A CA 1
ATOM 2413 C C . LEU A 1 301 ? -11.606 9.757 16.072 1.00 83.38 301 LEU A C 1
ATOM 2415 O O . LEU A 1 301 ? -12.322 10.732 15.873 1.00 83.38 301 LEU A O 1
ATOM 2419 N N . ARG A 1 302 ? -12.114 8.569 16.427 1.00 86.19 302 ARG A N 1
ATOM 2420 C CA . ARG A 1 302 ? -13.550 8.359 16.683 1.00 86.19 302 ARG A CA 1
ATOM 2421 C C . ARG A 1 302 ? -14.033 9.146 17.898 1.00 86.19 302 ARG A C 1
ATOM 2423 O O . ARG A 1 302 ? -15.098 9.741 17.814 1.00 86.19 302 ARG A O 1
ATOM 2430 N N . ILE A 1 303 ? -13.263 9.179 18.989 1.00 84.94 303 ILE A N 1
ATOM 2431 C CA . ILE A 1 303 ? -13.583 9.985 20.181 1.00 84.94 303 ILE A CA 1
ATOM 2432 C C . ILE A 1 303 ? -13.619 11.473 19.808 1.00 84.94 303 ILE A C 1
ATOM 2434 O O . ILE A 1 303 ? -14.600 12.156 20.096 1.00 84.94 303 ILE A O 1
ATOM 2438 N N . HIS A 1 304 ? -12.604 11.959 19.089 1.00 80.12 304 HIS A N 1
ATOM 2439 C CA . HIS A 1 304 ? -12.533 13.346 18.625 1.00 80.12 304 HIS A CA 1
ATOM 2440 C C . HIS A 1 304 ? -13.712 13.708 17.709 1.00 80.12 304 HIS A C 1
ATOM 2442 O O . HIS A 1 304 ? -14.387 14.712 17.926 1.00 80.12 304 HIS A O 1
ATOM 2448 N N . ALA A 1 305 ? -14.009 12.860 16.720 1.00 78.69 305 ALA A N 1
ATOM 2449 C CA . ALA A 1 305 ? -15.153 13.042 15.832 1.00 78.69 305 ALA A CA 1
ATOM 2450 C C . ALA A 1 305 ? -16.487 12.984 16.588 1.00 78.69 305 ALA A C 1
ATOM 2452 O O . ALA A 1 305 ? -17.397 13.738 16.262 1.00 78.69 305 ALA A O 1
ATOM 2453 N N . SER A 1 306 ? -16.599 12.130 17.611 1.00 77.75 306 SER A N 1
ATOM 2454 C CA . SER A 1 306 ? -17.825 12.013 18.398 1.00 77.75 306 SER A CA 1
ATOM 2455 C C . SER A 1 306 ? -18.172 13.313 19.124 1.00 77.75 306 SER A C 1
ATOM 2457 O O . SER A 1 306 ? -19.331 13.693 19.138 1.00 77.75 306 SER A O 1
ATOM 2459 N N . TYR A 1 307 ? -17.166 14.037 19.621 1.00 73.69 307 TYR A N 1
ATOM 2460 C CA . TYR A 1 307 ? -17.344 15.331 20.283 1.00 73.69 307 TYR A CA 1
ATOM 2461 C C . TYR A 1 307 ? -17.515 16.497 19.298 1.00 73.69 307 TYR A C 1
ATOM 2463 O O . TYR A 1 307 ? -18.244 17.441 19.578 1.00 73.69 307 TYR A O 1
ATOM 2471 N N . GLY A 1 308 ? -16.830 16.456 18.150 1.00 69.62 308 GLY A N 1
ATOM 2472 C CA . GLY A 1 308 ? -16.870 17.541 17.163 1.00 69.62 308 GLY A CA 1
ATOM 2473 C C . GLY A 1 308 ? -18.075 17.516 16.215 1.00 69.62 308 GLY A C 1
ATOM 2474 O O . GLY A 1 308 ? -18.354 18.532 15.589 1.00 69.62 308 GLY A O 1
ATOM 2475 N N . ILE A 1 309 ? -18.749 16.368 16.071 1.00 68.00 309 ILE A N 1
ATOM 2476 C CA . ILE A 1 309 ? -19.872 16.174 15.132 1.00 68.00 309 ILE A CA 1
ATOM 2477 C C . ILE A 1 309 ? -21.199 15.941 15.866 1.00 68.00 309 ILE A C 1
ATOM 2479 O O . ILE A 1 309 ? -22.235 16.386 15.381 1.00 68.00 309 ILE A O 1
ATOM 2483 N N . PHE A 1 310 ? -21.191 15.248 17.010 1.00 63.22 310 PHE A N 1
ATOM 2484 C CA . PHE A 1 310 ? -22.405 14.941 17.768 1.00 63.22 310 PHE A CA 1
ATOM 2485 C C . PHE A 1 310 ? -22.412 15.749 19.073 1.00 63.22 310 PHE A C 1
ATOM 2487 O O . PHE A 1 310 ? -21.664 15.454 20.001 1.00 63.22 310 PHE A O 1
ATOM 2494 N N . GLU A 1 311 ? -23.265 16.772 19.152 1.00 63.25 311 GLU A N 1
ATOM 2495 C CA . GLU A 1 311 ? -23.359 17.682 20.311 1.00 63.25 311 GLU A CA 1
ATOM 2496 C C . GLU A 1 311 ? -23.960 17.023 21.577 1.00 63.25 311 GLU A C 1
ATOM 2498 O O . GLU A 1 311 ? -23.966 17.627 22.648 1.00 63.25 311 GLU A O 1
ATOM 2503 N N . ASP A 1 312 ? -24.406 15.765 21.490 1.00 66.25 312 ASP A N 1
ATOM 2504 C CA . ASP A 1 312 ? -25.199 15.087 22.528 1.00 66.25 312 ASP A CA 1
ATOM 2505 C C . ASP A 1 312 ? -24.387 14.245 23.538 1.00 66.25 312 ASP A C 1
ATOM 2507 O O . ASP A 1 312 ? -24.964 13.569 24.396 1.00 66.25 312 ASP A O 1
ATOM 2511 N N . ILE A 1 313 ? -23.049 14.238 23.477 1.00 77.69 313 ILE A N 1
ATOM 2512 C CA . ILE A 1 313 ? -22.228 13.440 24.409 1.00 77.69 313 ILE A CA 1
ATOM 2513 C C . ILE A 1 313 ? -21.932 14.238 25.684 1.00 77.69 313 ILE A C 1
ATOM 2515 O O . ILE A 1 313 ? -21.324 15.308 25.645 1.00 77.69 313 ILE A O 1
ATOM 2519 N N . SER A 1 314 ? -22.301 13.688 26.850 1.00 84.75 314 SER A N 1
ATOM 2520 C CA . SER A 1 314 ? -21.985 14.318 28.137 1.00 84.75 314 SER A CA 1
ATOM 2521 C C . SER A 1 314 ? -20.470 14.420 28.362 1.00 84.75 314 SER A C 1
ATOM 2523 O O . SER A 1 314 ? -19.707 13.508 28.027 1.00 84.75 314 SER A O 1
ATOM 2525 N N . LYS A 1 315 ? -20.028 15.520 28.988 1.00 83.56 315 LYS A N 1
ATOM 2526 C CA . LYS A 1 315 ? -18.607 15.759 29.303 1.00 83.56 315 LYS A CA 1
ATOM 2527 C C . LYS A 1 315 ? -17.976 14.600 30.079 1.00 83.56 315 LYS A C 1
ATOM 2529 O O . LYS A 1 315 ? -16.845 14.226 29.787 1.00 83.56 315 LYS A O 1
ATOM 2534 N N . ASP A 1 316 ? -18.715 14.003 31.012 1.00 86.56 316 ASP A N 1
ATOM 2535 C CA . ASP A 1 316 ? -18.228 12.883 31.823 1.00 86.56 316 ASP A CA 1
ATOM 2536 C C . ASP A 1 316 ? -17.957 11.636 30.971 1.00 86.56 316 ASP A C 1
ATOM 2538 O O . ASP A 1 316 ? -16.896 11.022 31.091 1.00 86.56 316 ASP A O 1
ATOM 2542 N N . THR A 1 317 ? -18.863 11.313 30.040 1.00 86.81 317 THR A N 1
ATOM 2543 C CA . THR A 1 317 ? -18.695 10.185 29.106 1.00 86.81 317 THR A CA 1
ATOM 2544 C C . THR A 1 317 ? -17.476 10.394 28.211 1.00 86.81 317 THR A C 1
ATOM 2546 O O . THR A 1 317 ? -16.695 9.470 27.983 1.00 86.81 317 THR A O 1
ATOM 2549 N N . PHE A 1 318 ? -17.282 11.619 27.721 1.00 86.00 318 PHE A N 1
ATOM 2550 C CA . PHE A 1 318 ? -16.127 11.974 26.900 1.00 86.00 318 PHE A CA 1
ATOM 2551 C C . PHE A 1 318 ? -14.805 11.838 27.671 1.00 86.00 318 PHE A C 1
ATOM 2553 O O . PHE A 1 318 ? -13.861 11.213 27.181 1.00 86.00 318 PHE A O 1
ATOM 2560 N N . MET A 1 319 ? -14.741 12.353 28.903 1.00 87.81 319 MET A N 1
ATOM 2561 C CA . MET A 1 319 ? -13.549 12.239 29.750 1.00 87.81 319 MET A CA 1
ATOM 2562 C C . MET A 1 319 ? -13.221 10.781 30.095 1.00 87.81 319 MET A C 1
ATOM 2564 O O . MET A 1 319 ? -12.053 10.388 30.056 1.00 87.81 319 MET A O 1
ATOM 2568 N N . GLU A 1 320 ? -14.232 9.949 30.361 1.00 90.94 320 GLU A N 1
ATOM 2569 C CA . GLU A 1 320 ? -14.038 8.513 30.588 1.00 90.94 320 GLU A CA 1
ATOM 2570 C C . GLU A 1 320 ? -13.463 7.810 29.343 1.00 90.94 320 GLU A C 1
ATOM 2572 O O . GLU A 1 320 ? -12.553 6.978 29.447 1.00 90.94 320 GLU A O 1
ATOM 2577 N N . GLN A 1 321 ? -13.957 8.152 28.148 1.00 89.88 321 GLN A N 1
ATOM 2578 C CA . GLN A 1 321 ? -13.431 7.621 26.888 1.00 89.88 321 GLN A CA 1
ATOM 2579 C C . GLN A 1 321 ? -11.971 8.030 26.656 1.00 89.88 321 GLN A C 1
ATOM 2581 O O . GLN A 1 321 ? -11.163 7.181 26.263 1.00 89.88 321 GLN A O 1
ATOM 2586 N N . ILE A 1 322 ? -11.617 9.290 26.935 1.00 89.75 322 ILE A N 1
ATOM 2587 C CA . ILE A 1 322 ? -10.234 9.779 26.850 1.00 89.75 322 ILE A CA 1
ATOM 2588 C C . ILE A 1 322 ? -9.322 9.004 27.797 1.00 89.75 322 ILE A C 1
ATOM 2590 O O . ILE A 1 322 ? -8.251 8.566 27.378 1.00 89.75 322 ILE A O 1
ATOM 2594 N N . GLU A 1 323 ? -9.729 8.789 29.048 1.00 91.81 323 GLU A N 1
ATOM 2595 C CA . GLU A 1 323 ? -8.884 8.086 30.015 1.00 91.81 323 GLU A CA 1
ATOM 2596 C C . GLU A 1 323 ? -8.667 6.620 29.614 1.00 91.81 323 GLU A C 1
ATOM 2598 O O . GLU A 1 323 ? -7.534 6.128 29.609 1.00 91.81 323 GLU A O 1
ATOM 2603 N N . LYS A 1 324 ? -9.724 5.934 29.156 1.00 92.12 324 LYS A N 1
ATOM 2604 C CA . LYS A 1 324 ? -9.607 4.578 28.590 1.00 92.12 324 LYS A CA 1
ATOM 2605 C C . LYS A 1 324 ? -8.661 4.544 27.389 1.00 92.12 324 LYS A C 1
ATOM 2607 O O . LYS A 1 324 ? -7.871 3.608 27.258 1.00 92.12 324 LYS A O 1
ATOM 2612 N N . TYR A 1 325 ? -8.733 5.538 26.507 1.00 91.94 325 TYR A N 1
ATOM 2613 C CA . TYR A 1 325 ? -7.833 5.659 25.361 1.00 91.94 325 TYR A CA 1
ATOM 2614 C C . TYR A 1 325 ? -6.376 5.887 25.796 1.00 91.94 325 TYR A C 1
ATOM 2616 O O . TYR A 1 325 ? -5.479 5.179 25.327 1.00 91.94 325 TYR A O 1
ATOM 2624 N N . ARG A 1 326 ? -6.143 6.788 26.758 1.00 91.31 326 ARG A N 1
ATOM 2625 C CA . ARG A 1 326 ? -4.822 7.084 27.332 1.00 91.31 326 ARG A CA 1
ATOM 2626 C C . ARG A 1 326 ? -4.161 5.833 27.909 1.00 91.31 326 ARG A C 1
ATOM 2628 O O . ARG A 1 326 ? -3.000 5.562 27.603 1.00 91.31 326 ARG A O 1
ATOM 2635 N N . LEU A 1 327 ? -4.898 5.034 28.684 1.00 93.00 327 LEU A N 1
ATOM 2636 C CA . LEU A 1 327 ? -4.389 3.783 29.259 1.00 93.00 327 LEU A CA 1
ATOM 2637 C C . LEU A 1 327 ? -3.953 2.779 28.182 1.00 93.00 327 LEU A C 1
ATOM 2639 O O . LEU A 1 327 ? -2.898 2.158 28.318 1.00 93.00 327 LEU A O 1
ATOM 2643 N N . LYS A 1 328 ? -4.707 2.655 27.080 1.00 91.81 328 LYS A N 1
ATOM 2644 C CA . LYS A 1 328 ? -4.328 1.778 25.958 1.00 91.81 328 LYS A CA 1
ATOM 2645 C C . LYS A 1 328 ? -3.044 2.237 25.265 1.00 91.81 328 LYS A C 1
ATOM 2647 O O . LYS A 1 328 ? -2.217 1.396 24.918 1.00 91.81 328 LYS A O 1
ATOM 2652 N N . ILE A 1 329 ? -2.857 3.548 25.079 1.00 90.31 329 ILE A N 1
ATOM 2653 C CA . ILE A 1 329 ? -1.615 4.101 24.510 1.00 90.31 329 ILE A CA 1
ATOM 2654 C C . ILE A 1 329 ? -0.425 3.794 25.422 1.00 90.31 329 ILE A C 1
ATOM 2656 O O . ILE A 1 329 ? 0.610 3.333 24.943 1.00 90.31 329 ILE A O 1
ATOM 2660 N N . LEU A 1 330 ? -0.573 4.010 26.732 1.00 89.56 330 LEU A N 1
ATOM 2661 C CA . LEU A 1 330 ? 0.482 3.715 27.704 1.00 89.56 330 LEU A CA 1
ATOM 2662 C C . LEU A 1 330 ? 0.844 2.228 27.704 1.00 89.56 330 LEU A C 1
ATOM 2664 O O . LEU A 1 330 ? 2.022 1.883 27.639 1.00 89.56 330 LEU A O 1
ATOM 2668 N N . GLN A 1 331 ? -0.157 1.345 27.699 1.00 90.75 331 GLN A N 1
ATOM 2669 C CA . GLN A 1 331 ? 0.061 -0.098 27.620 1.00 90.75 331 GLN A CA 1
ATOM 2670 C C . GLN A 1 331 ? 0.775 -0.501 26.323 1.00 90.75 331 GLN A C 1
ATOM 2672 O O . GLN A 1 331 ? 1.661 -1.354 26.345 1.00 90.75 331 GLN A O 1
ATOM 2677 N N . TRP A 1 332 ? 0.428 0.107 25.187 1.00 89.25 332 TRP A N 1
ATOM 2678 C CA . TRP A 1 332 ? 1.153 -0.112 23.935 1.00 89.25 332 TRP A CA 1
ATOM 2679 C C . TRP A 1 332 ? 2.612 0.352 24.032 1.00 89.25 332 TRP A C 1
ATOM 2681 O O . TRP A 1 332 ? 3.500 -0.381 23.602 1.00 89.25 332 TRP A O 1
ATOM 2691 N N . GLY A 1 333 ? 2.865 1.510 24.650 1.00 85.44 333 GLY A N 1
ATOM 2692 C CA . GLY A 1 333 ? 4.208 2.068 24.826 1.00 85.44 333 GLY A CA 1
ATOM 2693 C C . GLY A 1 333 ? 5.146 1.168 25.636 1.00 85.44 333 GLY A C 1
ATOM 2694 O O . GLY A 1 333 ? 6.314 1.036 25.283 1.00 85.44 333 GLY A O 1
ATOM 2695 N N . VAL A 1 334 ? 4.629 0.490 26.666 1.00 87.06 334 VAL A N 1
ATOM 2696 C CA . VAL A 1 334 ? 5.391 -0.489 27.470 1.00 87.06 334 VAL A CA 1
ATOM 2697 C C . VAL A 1 334 ? 5.804 -1.722 26.651 1.00 87.06 334 VAL A C 1
ATOM 2699 O O . VAL A 1 334 ? 6.822 -2.339 26.941 1.00 87.06 334 VAL A O 1
ATOM 2702 N N . ASN A 1 335 ? 5.047 -2.065 25.606 1.00 84.50 335 ASN A N 1
ATOM 2703 C CA . ASN A 1 335 ? 5.288 -3.231 24.749 1.00 84.50 335 ASN A CA 1
ATOM 2704 C C . ASN A 1 335 ? 6.112 -2.905 23.489 1.00 84.50 335 ASN A C 1
ATOM 2706 O O . ASN A 1 335 ? 6.131 -3.695 22.540 1.00 84.50 335 ASN A O 1
ATOM 2710 N N . LEU A 1 336 ? 6.745 -1.730 23.430 1.00 80.38 336 LEU A N 1
ATOM 2711 C CA . LEU A 1 336 ? 7.630 -1.372 22.326 1.00 80.38 336 LEU A CA 1
ATOM 2712 C C . LEU A 1 336 ? 8.962 -2.132 22.420 1.00 80.38 336 LEU A C 1
ATOM 2714 O O . LEU A 1 336 ? 9.495 -2.302 23.518 1.00 80.38 336 LEU A O 1
ATOM 2718 N N . PRO A 1 337 ? 9.544 -2.549 21.283 1.00 69.25 337 PRO A N 1
ATOM 2719 C CA . PRO A 1 337 ? 10.872 -3.138 21.273 1.00 69.25 337 PRO A CA 1
ATOM 2720 C C . PRO A 1 337 ? 11.900 -2.107 21.755 1.00 69.25 337 PRO A C 1
ATOM 2722 O O . PRO A 1 337 ? 11.782 -0.907 21.480 1.00 69.25 337 PRO A O 1
ATOM 2725 N N . ILE A 1 338 ? 12.920 -2.578 22.477 1.00 63.38 338 ILE A N 1
ATOM 2726 C CA . ILE A 1 338 ? 14.025 -1.741 22.954 1.00 63.38 338 ILE A CA 1
ATOM 2727 C C . ILE A 1 338 ? 14.713 -1.125 21.727 1.00 63.38 338 ILE A C 1
ATOM 2729 O O . ILE A 1 338 ? 15.177 -1.832 20.832 1.00 63.38 338 ILE A O 1
ATOM 2733 N N . ARG A 1 339 ? 14.735 0.211 21.652 1.00 56.69 339 ARG A N 1
ATOM 2734 C CA . ARG A 1 339 ? 15.320 0.943 20.520 1.00 56.69 339 ARG A CA 1
ATOM 2735 C C . ARG A 1 339 ? 16.839 0.773 20.528 1.00 56.69 339 ARG A C 1
ATOM 2737 O O . ARG A 1 339 ? 17.504 1.364 21.372 1.00 56.69 339 ARG A O 1
ATOM 2744 N N . HIS A 1 340 ? 17.382 0.020 19.574 1.00 47.41 340 HIS A N 1
ATOM 2745 C CA . HIS A 1 340 ? 18.834 -0.110 19.403 1.00 47.41 340 HIS A CA 1
ATOM 2746 C C . HIS A 1 340 ? 19.468 1.015 18.566 1.00 47.41 340 HIS A C 1
ATOM 2748 O O . HIS A 1 340 ? 20.675 1.196 18.647 1.00 47.41 340 HIS A O 1
ATOM 2754 N N . ASP A 1 341 ? 18.682 1.826 17.845 1.00 41.56 341 ASP A N 1
ATOM 2755 C CA . ASP A 1 341 ? 19.198 2.944 17.045 1.00 41.56 341 ASP A CA 1
ATOM 2756 C C . ASP A 1 341 ? 18.288 4.180 17.122 1.00 41.56 341 ASP A C 1
ATOM 2758 O O . ASP A 1 341 ? 17.135 4.172 16.689 1.00 41.56 341 ASP A O 1
ATOM 2762 N N . ALA A 1 342 ? 18.820 5.274 17.674 1.00 37.31 342 ALA A N 1
ATOM 2763 C CA . ALA A 1 342 ? 18.137 6.564 17.822 1.00 37.31 342 ALA A CA 1
ATOM 2764 C C . ALA A 1 342 ? 18.359 7.525 16.633 1.00 37.31 342 ALA A C 1
ATOM 2766 O O . ALA A 1 342 ? 17.904 8.667 16.670 1.00 37.31 342 ALA A O 1
ATOM 2767 N N . SER A 1 343 ? 19.058 7.098 15.577 1.00 34.50 343 SER A N 1
ATOM 2768 C CA . SER A 1 343 ? 19.558 7.987 14.514 1.00 34.50 343 SER A CA 1
ATOM 2769 C C . SER A 1 343 ? 18.552 8.298 13.398 1.00 34.50 343 SER A C 1
ATOM 2771 O O . SER A 1 343 ? 18.731 9.267 12.660 1.00 34.50 343 SER A O 1
ATOM 2773 N N . HIS A 1 344 ? 17.470 7.527 13.276 1.00 42.44 344 HIS A N 1
ATOM 2774 C CA . HIS A 1 344 ? 16.469 7.704 12.220 1.00 42.44 344 HIS A CA 1
ATOM 2775 C C . HIS A 1 344 ? 15.052 7.582 12.771 1.00 42.44 344 HIS A C 1
ATOM 2777 O O . HIS A 1 344 ? 14.265 6.733 12.349 1.00 42.44 344 HIS A O 1
ATOM 2783 N N . SER A 1 345 ? 14.729 8.442 13.736 1.00 37.28 345 SER A N 1
ATOM 2784 C CA . SER A 1 345 ? 13.362 8.596 14.209 1.00 37.28 345 SER A CA 1
ATOM 2785 C C . SER A 1 345 ? 12.446 8.945 13.033 1.00 37.28 345 SER A C 1
ATOM 2787 O O . SER A 1 345 ? 12.524 10.015 12.429 1.00 37.28 345 SER A O 1
ATOM 2789 N N . PHE A 1 346 ? 11.516 8.038 12.728 1.00 42.94 346 PHE A N 1
ATOM 2790 C CA . PHE A 1 346 ? 10.220 8.465 12.224 1.00 42.94 346 PHE A CA 1
ATOM 2791 C C . PHE A 1 346 ? 9.733 9.499 13.237 1.00 42.94 346 PHE A C 1
ATOM 2793 O O . PHE A 1 346 ? 9.665 9.204 14.433 1.00 42.94 346 PHE A O 1
ATOM 2800 N N . ASN A 1 347 ? 9.546 10.736 12.794 1.00 34.62 347 ASN A N 1
ATOM 2801 C CA . ASN A 1 347 ? 9.242 11.851 13.674 1.00 34.62 347 ASN A CA 1
ATOM 2802 C C . ASN A 1 347 ? 7.843 11.598 14.273 1.00 34.62 347 ASN A C 1
ATOM 2804 O O . ASN A 1 347 ? 6.833 11.988 13.693 1.00 34.62 347 ASN A O 1
ATOM 2808 N N . CYS A 1 348 ? 7.777 10.897 15.416 1.00 33.47 348 CYS A N 1
ATOM 2809 C CA . CYS A 1 348 ? 6.554 10.658 16.198 1.00 33.47 348 CYS A CA 1
ATOM 2810 C C . CYS A 1 348 ? 5.831 11.965 16.545 1.00 33.47 348 CYS A C 1
ATOM 2812 O O . CYS A 1 348 ? 4.656 11.936 16.885 1.00 33.47 348 CYS A O 1
ATOM 2814 N N . SER A 1 349 ? 6.511 13.101 16.400 1.00 29.39 349 SER A N 1
ATOM 2815 C CA . SER A 1 349 ? 5.975 14.457 16.454 1.00 29.39 349 SER A CA 1
ATOM 2816 C C . SER A 1 349 ? 4.789 14.690 15.508 1.00 29.39 349 SER A C 1
ATOM 2818 O O . SER A 1 349 ? 3.956 15.530 15.806 1.00 29.39 349 SER A O 1
ATOM 2820 N N . ILE A 1 350 ? 4.670 13.943 14.400 1.00 36.50 350 ILE A N 1
ATOM 2821 C CA . ILE A 1 350 ? 3.499 14.024 13.504 1.00 36.50 350 ILE A CA 1
ATOM 2822 C C . ILE A 1 350 ? 2.303 13.216 14.046 1.00 36.50 350 ILE A C 1
ATOM 2824 O O . ILE A 1 350 ? 1.177 13.498 13.672 1.00 36.50 350 ILE A O 1
ATOM 2828 N N . ILE A 1 351 ? 2.523 12.235 14.930 1.00 35.12 351 ILE A N 1
ATOM 2829 C CA . ILE A 1 351 ? 1.478 11.330 15.453 1.00 35.12 351 ILE A CA 1
ATOM 2830 C C . ILE A 1 351 ? 0.901 11.831 16.798 1.00 35.12 351 ILE A C 1
ATOM 2832 O O . ILE A 1 351 ? -0.115 11.321 17.261 1.00 35.12 351 ILE A O 1
ATOM 2836 N N . LEU A 1 352 ? 1.551 12.810 17.442 1.00 27.14 352 LEU A N 1
ATOM 2837 C CA . LEU A 1 352 ? 1.200 13.320 18.779 1.00 27.14 352 LEU A CA 1
ATOM 2838 C C . LEU A 1 352 ? 0.642 14.758 18.797 1.00 27.14 352 LEU A C 1
ATOM 2840 O O . LEU A 1 352 ? 0.406 15.285 19.884 1.00 27.14 352 LEU A O 1
ATOM 2844 N N . CYS A 1 353 ? 0.425 15.375 17.633 1.00 26.84 353 CYS A N 1
ATOM 2845 C CA . CYS A 1 353 ? -0.503 16.505 17.498 1.00 26.84 353 CYS A CA 1
ATOM 2846 C C . CYS A 1 353 ? -1.890 15.969 17.148 1.00 26.84 353 CYS A C 1
ATOM 2848 O O . CYS A 1 353 ? -2.867 16.617 17.578 1.00 26.84 353 CYS A O 1
#

pLDDT: mean 75.59, std 24.77, range [22.56, 98.44]

Foldseek 3Di:
DDDDDDDDDDDDDDDDDDDDDDDDDDDDDDDDDDDDDDDDDDDDDDDDPDDPPPPDPPPPQPVCNVAAQDDFDAADPVPVDDDDDDDPVVLVVLLVLCCVPVCLVQVLADPVVVVVCVVVVHNLDDLLLSLLSLLQRLVVCVVVVRDPRDHSVVSLVVSVVCLVSDLVDQGLSSLNSLLSNLVDDDDPDPPPDDPLPGSPSSLVSLLSSLVSLVVNVLLDDDPRRCDPDDPSSLLSSLSSNLSSLLSQLLCCLVNVHDGRDAPVSRPRDQRDDPDPPDPCHVSSLVSSLSSVLSNLVVLVSVLVCCVVPPVPDDPVNSVVSVVVSVVVVVVSVVVDDDDPDPPDDPPCVSVPD

Sequence (353 aa):
CKARGRTCESSNIEAQENNEDHLSTTTVESDNDSILFSTSDNMATTQETCSETNMSFFDYPRFGSSIQWKQEPPLPSKYSCPIEMPSGELQMQMIDLFFRKRHRMLPILPKSLFYEQLRLKGPLITPLLLNAIYCDVSSFAPHCGFHEVPKPSVFFNRAKKLLDDFLDRPRISTVVALCLLSMHEPNPTKLKSTTANQHCRLWMYGGMAARMCLELGLNIDTPRTRGMLSEEEIELRRRVLWSCYFLDKTQSMYSQRPWSLSSSSIKTQLPSVLCPGDQEEAIITQFQHNVKLFILYEQGLRIHASYGIFEDISKDTFMEQIEKYRLKILQWGVNLPIRHDASHSFNCSIILC

InterPro domains:
  IPR007219 Xylanolytic transcriptional activator, regulatory domain [PF04082] (95-272)
  IPR007219 Xylanolytic transcriptional activator, regulatory domain [SM00906] (202-277)
  IPR051615 Transcriptional Regulatory Elements [PTHR31313] (47-338)

Radius of gyration: 28.76 Å; chains: 1; bounding box: 80×86×59 Å

Secondary structure (DSSP, 8-state):
--------------------------------------------------------TT-SPPTTTT---PPPPPPPGGGSSPP----HHHHHHHHHHHHHHHHHH---S-HHHHHHHHHHT-TT--HHHHHHHHHHHHTTGGGGT--SPPPHHHHHHHHHHHHGGGTSS--HHHHHHHHHHTT------SS---GGGTTHHHHHHHHHHHHHHHHTTTT---HHHHTT--HHHHHHHHHHHHHHHHHHHHHHHHHT---S--GGG--PPPP--SSTT-TTHHHHHHHHHHHHHHHHHHHHHHHHHHHHH-TT--HHHHHHHHHHHHHHHHHHHHTSPP-S--TT---GGGT--

Organism: Rhizopus stolonifer (NCBI:txid4846)